Protein AF-A0A672LBQ7-F1 (afdb_monomer_lite)

Organism: Sinocyclocheilus grahami (NCBI:txid75366)

Foldseek 3Di:
DDDDDDQKDKDKDWAADPPDRLLTAIWMWMFGPDPDGDIDIGQLVVVCVVVVDPPDPDSRPSVRPNHVVVSVVVCVVVVDDPVPDDPDDPVRVVVVVVLVVVVVPPDDDDDPNDDDPDDKDKDKDQAPVVQQVVQLVCCAPPQKGFAWQDWAFDDDDDDDDDDPGGIMTMTMIDHWPLQVQQAAQQGAGFDDWDAPQQFTWGQHPVRDIGGGANGAFHQDVVVLATWGHGRPDIDGGWGRYYQAFPLGAGAQPNWGWGQNPHPFTKGFRAKAFQARAGFDRNFHFDCPPHPFTKGAGPVRDIGGIDNDQDQQAFGRRFGADPVWTFDCPVHPFTWGQTPVRHIGGHHDDDPDDDTDMGGHDDDRHDDDDDDD

pLDDT: mean 74.79, std 15.08, range [26.41, 93.62]

Secondary structure (DSSP, 8-state):
-PPPPPSEEEEEEEE--SS-GGG-EEEEEEEESSSS--EEEE-HHHHHHHHTS---SS-TTTTSHHHHHHHHHHHHHHT--TTS-----HHHHHHHHHHHHHHH--SSS------------EEEESSHHHHHHHHHHHHHHHSEEEEEEEEE-----S-------PPEEEEEEEE-GGGSSSB-TTSPBPSEEEE-SS-EEEE-TTS-EEE--SS--EEETTTTEEEEEETTEEEE-----BSBBTTSPBPPTTS-SB-TTSSS-EEE--PEETTSPBBPTTS-SB-TTSSS-EEEBTTS-EEEEES--STTBBSTTPBBPTTS-SB-TTSSS-EEEBTTS-EEEBPPP-SS-PPPEEEBP--S--S-----

Sequence (372 aa):
MLVTVPSHIWTAVCYEHSEEHDKSFSFGYIGINQPEFNIKLMSVSEMKKQLKQQIFQDDCFSDRPASDEAKNQFLNRIKLPEHQRLQMSKIAQNNFLAVEDVISSDSRGPANKPTITDLTATLNYDSLSSYLPSTEGLKRKFKSACVVTAVKKRHTSDKQKREVSEDSIECRLVPEKSVDGKTAADGSPCNRFVNNGNKFTCFTQEGKDKSCCSTPCLYLDQLKGYHCYSGETQIQCSPQYSLITAKGNRCRDDHPCATYGEDYYWCFINDKAKDGKYCRSNYACAKYDKSNPWCYTDDKNWNYCCTSDDSFSAVDYKTCKPDHPCGYHGKDYLWCYTTDGSWNYCCKDALMGGSRSGRCVRGHALPGEMPI

Radius of gyration: 28.37 Å; chains: 1; bounding box: 87×57×73 Å

InterPro domains:
  IPR039015 Endonuclease domain-containing 1 protein [PTHR21472] (3-270)

Structure (mmCIF, N/CA/C/O backbone):
data_AF-A0A672LBQ7-F1
#
_entry.id   AF-A0A672LBQ7-F1
#
loop_
_atom_site.group_PDB
_atom_site.id
_atom_site.type_symbol
_atom_site.label_atom_id
_atom_site.label_alt_id
_atom_site.label_comp_id
_atom_site.label_asym_id
_atom_site.label_entity_id
_atom_site.label_seq_id
_atom_site.pdbx_PDB_ins_code
_atom_site.Cartn_x
_atom_site.Cartn_y
_atom_site.Cartn_z
_atom_site.occupancy
_atom_site.B_iso_or_equiv
_atom_site.auth_seq_id
_atom_site.auth_comp_id
_atom_site.auth_asym_id
_atom_site.auth_atom_id
_atom_site.pdbx_PDB_model_num
ATOM 1 N N . MET A 1 1 ? -46.157 12.773 9.639 1.00 55.28 1 MET A N 1
ATOM 2 C CA . MET A 1 1 ? -45.437 12.385 10.871 1.00 55.28 1 MET A CA 1
ATOM 3 C C . MET A 1 1 ? -43.967 12.690 10.629 1.00 55.28 1 MET A C 1
ATOM 5 O O . MET A 1 1 ? -43.412 12.137 9.690 1.00 55.28 1 MET A O 1
ATOM 9 N N . LEU A 1 2 ? -43.384 13.643 11.354 1.00 61.72 2 LEU A N 1
ATOM 10 C CA . LEU A 1 2 ? -41.957 13.965 11.250 1.00 61.72 2 LEU A CA 1
ATOM 11 C C . LEU A 1 2 ? -41.201 13.032 12.196 1.00 61.72 2 LEU A C 1
ATOM 13 O O . LEU A 1 2 ? -41.460 13.047 13.396 1.00 61.72 2 LEU A O 1
ATOM 17 N N . VAL A 1 3 ? -40.315 12.202 11.652 1.00 69.25 3 VAL A N 1
ATOM 18 C CA . VAL A 1 3 ? -39.406 11.370 12.446 1.00 69.25 3 VAL A CA 1
ATOM 19 C C . VAL A 1 3 ? -38.124 12.164 12.655 1.00 69.25 3 VAL A C 1
ATOM 21 O O . VAL A 1 3 ? -37.487 12.582 11.690 1.00 69.25 3 VAL A O 1
ATOM 24 N N . THR A 1 4 ? -37.758 12.396 13.911 1.00 82.12 4 THR A N 1
ATOM 25 C CA . THR A 1 4 ? -36.488 13.018 14.284 1.00 82.12 4 THR A CA 1
ATOM 26 C C . THR A 1 4 ? -35.438 11.939 14.512 1.00 82.12 4 THR A C 1
ATOM 28 O O . THR A 1 4 ? -35.657 10.976 15.244 1.00 82.12 4 THR A O 1
ATOM 31 N N . VAL A 1 5 ? -34.282 12.099 13.872 1.00 81.62 5 VAL A N 1
ATOM 32 C CA . VAL A 1 5 ? -33.134 11.210 14.065 1.00 81.62 5 VAL A CA 1
ATOM 33 C C . VAL A 1 5 ? -32.295 11.764 15.222 1.00 81.62 5 VAL A C 1
ATOM 35 O O . VAL A 1 5 ? -31.825 12.901 15.122 1.00 81.62 5 VAL A O 1
ATOM 38 N N . PRO A 1 6 ? -32.113 11.023 16.330 1.00 85.19 6 PRO A N 1
ATOM 39 C CA . PRO A 1 6 ? -31.314 11.501 17.449 1.00 85.19 6 PRO A CA 1
ATOM 40 C C . PRO A 1 6 ? -29.833 11.521 17.066 1.00 85.19 6 PRO A C 1
ATOM 42 O O . PRO A 1 6 ? -29.363 10.635 16.358 1.00 85.19 6 PRO A O 1
ATOM 45 N N . SER A 1 7 ? -29.080 12.508 17.549 1.00 84.06 7 SER A N 1
ATOM 46 C CA . SER A 1 7 ? -27.627 12.568 17.336 1.00 84.06 7 SER A CA 1
ATOM 47 C C . SER A 1 7 ? -26.855 11.589 18.224 1.00 84.06 7 SER A C 1
ATOM 49 O O . SER A 1 7 ? -25.733 11.215 17.893 1.00 84.06 7 SER A O 1
ATOM 51 N N . HIS A 1 8 ? -27.454 11.172 19.342 1.00 86.50 8 HIS A N 1
ATOM 52 C CA . HIS A 1 8 ? -26.859 10.271 20.323 1.00 86.50 8 HIS A CA 1
ATOM 53 C C . HIS A 1 8 ? -27.893 9.262 20.815 1.00 86.50 8 HIS A C 1
ATOM 55 O O . HIS A 1 8 ? -29.077 9.580 20.931 1.00 86.50 8 HIS A O 1
ATOM 61 N N . ILE A 1 9 ? -27.426 8.065 21.147 1.00 88.00 9 ILE A N 1
ATOM 62 C CA . ILE A 1 9 ? -28.214 7.002 21.770 1.00 88.00 9 ILE A CA 1
ATOM 63 C C . ILE A 1 9 ? -27.535 6.651 23.084 1.00 88.00 9 ILE A C 1
ATOM 65 O O . ILE A 1 9 ? -26.310 6.608 23.164 1.00 88.00 9 ILE A O 1
ATOM 69 N N . TRP A 1 10 ? -28.318 6.403 24.123 1.00 89.88 10 TRP A N 1
ATOM 70 C CA . TRP A 1 10 ? -27.790 5.983 25.409 1.00 89.88 10 TRP A CA 1
ATOM 71 C C . TRP A 1 10 ? -28.586 4.814 25.962 1.00 89.88 10 TRP A C 1
ATOM 73 O O . TRP A 1 10 ? -29.752 4.616 25.624 1.00 89.88 10 TRP A O 1
ATOM 83 N N . THR A 1 11 ? -27.957 4.016 26.815 1.00 90.81 11 THR A N 1
ATOM 84 C CA . THR A 1 11 ? -28.624 2.929 27.539 1.00 90.81 11 THR A CA 1
ATOM 85 C C . THR A 1 11 ? -27.938 2.728 28.878 1.00 90.81 11 THR A C 1
ATOM 87 O O . THR A 1 11 ? -26.716 2.807 28.968 1.00 90.81 11 THR A O 1
ATOM 90 N N . ALA A 1 12 ? -28.732 2.461 29.910 1.00 91.25 12 ALA A N 1
ATOM 91 C CA . ALA A 1 12 ? -28.254 1.985 31.197 1.00 91.25 12 ALA A CA 1
ATOM 92 C C . ALA A 1 12 ? -28.820 0.588 31.447 1.00 91.25 12 ALA A C 1
ATOM 94 O O . ALA A 1 12 ? -29.983 0.319 31.146 1.00 91.25 12 ALA A O 1
ATOM 95 N N . VAL A 1 13 ? -27.978 -0.291 31.973 1.00 91.50 13 VAL A N 1
ATOM 96 C CA . VAL A 1 13 ? -28.290 -1.678 32.298 1.00 91.50 13 VAL A CA 1
ATOM 97 C C . VAL A 1 13 ? -28.155 -1.847 33.798 1.00 91.50 13 VAL A C 1
ATOM 99 O O . VAL A 1 13 ? -27.156 -1.437 34.386 1.00 91.50 13 VAL A O 1
ATOM 102 N N . CYS A 1 14 ? -29.169 -2.469 34.381 1.00 91.44 14 CYS A N 1
ATOM 103 C CA . CYS A 1 14 ? -29.300 -2.731 35.800 1.00 91.44 14 CYS A CA 1
ATOM 104 C C . CYS A 1 14 ? -29.730 -4.175 35.993 1.00 91.44 14 CYS A C 1
ATOM 106 O O . CYS A 1 14 ? -30.779 -4.570 35.484 1.00 91.44 14 CYS A O 1
ATOM 108 N N . TYR A 1 15 ? -28.927 -4.951 36.711 1.00 91.25 15 TYR A N 1
ATOM 109 C CA . TYR A 1 15 ? -29.225 -6.340 37.018 1.00 91.25 15 TYR A CA 1
ATOM 110 C C . TYR A 1 15 ? -29.047 -6.605 38.508 1.00 91.25 15 TYR A C 1
ATOM 112 O O . TYR A 1 15 ? -27.933 -6.542 39.024 1.00 91.25 15 TYR A O 1
ATOM 120 N N . GLU A 1 16 ? -30.137 -6.951 39.184 1.00 90.75 16 GLU A N 1
ATOM 121 C CA . GLU A 1 16 ? -30.110 -7.377 40.577 1.00 90.75 16 GLU A CA 1
ATOM 122 C C . GLU A 1 16 ? -30.181 -8.904 40.670 1.00 90.75 16 GLU A C 1
ATOM 124 O O . GLU A 1 16 ? -31.115 -9.530 40.170 1.00 90.75 16 GLU A O 1
ATOM 129 N N . HIS A 1 17 ? -29.182 -9.509 41.309 1.00 90.31 17 HIS A N 1
ATOM 130 C CA . HIS A 1 17 ? -29.171 -10.937 41.586 1.00 90.31 17 HIS A CA 1
ATOM 131 C C . HIS A 1 17 ? -30.028 -11.234 42.825 1.00 90.31 17 HIS A C 1
ATOM 133 O O . HIS A 1 17 ? -29.863 -10.595 43.863 1.00 90.31 17 HIS A O 1
ATOM 139 N N . SER A 1 18 ? -30.910 -12.231 42.734 1.00 87.31 18 SER A N 1
ATOM 140 C CA . SER A 1 18 ? -31.924 -12.529 43.759 1.00 87.31 18 SER A CA 1
ATOM 141 C C . SER A 1 18 ? -31.354 -12.991 45.103 1.00 87.31 18 SER A C 1
ATOM 143 O O . SER A 1 18 ? -31.930 -12.695 46.142 1.00 87.31 18 SER A O 1
ATOM 145 N N . GLU A 1 19 ? -30.245 -13.734 45.079 1.00 89.44 19 GLU A N 1
ATOM 146 C CA . GLU A 1 19 ? -29.680 -14.379 46.280 1.00 89.44 19 GLU A CA 1
ATOM 147 C C . GLU A 1 19 ? -28.269 -13.897 46.655 1.00 89.44 19 GLU A C 1
ATOM 149 O O . GLU A 1 19 ? -27.866 -13.974 47.811 1.00 89.44 19 GLU A O 1
ATOM 154 N N . GLU A 1 20 ? -27.508 -13.377 45.694 1.00 87.38 20 GLU A N 1
ATOM 155 C CA . GLU A 1 20 ? -26.093 -13.040 45.847 1.00 87.38 20 GLU A CA 1
ATOM 156 C C . GLU A 1 20 ? -25.893 -11.591 45.428 1.00 87.38 20 GLU A C 1
ATOM 158 O O . GLU A 1 20 ? -25.531 -11.302 44.289 1.00 87.38 20 GLU A O 1
ATOM 163 N N . HIS A 1 21 ? -26.155 -10.663 46.345 1.00 84.12 21 HIS A N 1
ATOM 164 C CA . HIS A 1 21 ? -26.115 -9.236 46.037 1.00 84.12 21 HIS A CA 1
ATOM 165 C C . HIS A 1 21 ? -24.771 -8.803 45.418 1.00 84.12 21 HIS A C 1
ATOM 167 O O . HIS A 1 21 ? -24.760 -7.998 44.491 1.00 84.12 21 HIS A O 1
ATOM 173 N N . ASP A 1 22 ? -23.639 -9.391 45.805 1.00 85.06 22 ASP A N 1
ATOM 174 C CA . ASP A 1 22 ? -22.330 -9.055 45.218 1.00 85.06 22 ASP A CA 1
ATOM 175 C C . ASP A 1 22 ? -22.206 -9.385 43.717 1.00 85.06 22 ASP A C 1
ATOM 177 O O . ASP A 1 22 ? -21.316 -8.863 43.043 1.00 85.06 22 ASP A O 1
ATOM 181 N N . LYS A 1 23 ? -23.116 -10.205 43.170 1.00 87.19 23 LYS A N 1
ATOM 182 C CA . LYS A 1 23 ? -23.230 -10.508 41.733 1.00 87.19 23 LYS A CA 1
ATOM 183 C C . LYS A 1 23 ? -24.159 -9.560 40.972 1.00 87.19 23 LYS A C 1
ATOM 185 O O . LYS A 1 23 ? -24.227 -9.648 39.745 1.00 87.19 23 LYS A O 1
ATOM 190 N N . SER A 1 24 ? -24.885 -8.679 41.657 1.00 91.56 24 SER A N 1
ATOM 191 C CA . SER A 1 24 ? -25.648 -7.616 40.999 1.00 91.56 24 SER A CA 1
ATOM 192 C C . SER A 1 24 ? -24.692 -6.639 40.317 1.00 91.56 24 SER A C 1
ATOM 194 O O . SER A 1 24 ? -23.649 -6.296 40.876 1.00 91.56 24 SER A O 1
ATOM 196 N N . PHE A 1 25 ? -25.047 -6.170 39.123 1.00 92.88 25 PHE A N 1
ATOM 197 C CA . PHE A 1 25 ? -24.186 -5.302 38.328 1.00 92.88 25 PHE A CA 1
ATOM 198 C C . PHE A 1 25 ? -24.969 -4.226 37.582 1.00 92.88 25 PHE A C 1
ATOM 200 O O . PHE A 1 25 ? -26.134 -4.408 37.215 1.00 92.88 25 PHE A O 1
ATOM 207 N N . SER A 1 26 ? -24.295 -3.122 37.277 1.00 93.62 26 SER A N 1
ATOM 208 C CA . SER A 1 26 ? -24.822 -2.102 36.381 1.00 93.62 26 SER A CA 1
ATOM 209 C C . SER A 1 26 ? -23.747 -1.448 35.531 1.00 93.62 26 SER A C 1
ATOM 211 O O . SER A 1 26 ? -22.570 -1.373 35.885 1.00 93.62 26 SER A O 1
ATOM 213 N N . PHE A 1 27 ? -24.162 -0.961 34.368 1.00 92.88 27 PHE A N 1
ATOM 214 C CA . PHE A 1 27 ? -23.315 -0.159 33.497 1.00 92.88 27 PHE A CA 1
ATOM 215 C C . PHE A 1 27 ? -24.150 0.712 32.570 1.00 92.88 27 PHE A C 1
ATOM 217 O O . PHE A 1 27 ? -25.323 0.448 32.323 1.00 92.88 27 PHE A O 1
ATOM 224 N N . GLY A 1 28 ? -23.533 1.760 32.041 1.00 91.19 28 GLY A N 1
ATOM 225 C CA . GLY A 1 28 ? -24.144 2.666 31.084 1.00 91.19 28 GLY A CA 1
ATOM 226 C C . GLY A 1 28 ? -23.280 2.843 29.849 1.00 91.19 28 GLY A C 1
ATOM 227 O O . GLY A 1 28 ? -22.066 2.628 29.873 1.00 91.19 28 GLY A O 1
ATOM 228 N N . TYR A 1 29 ? -23.905 3.264 28.758 1.00 90.56 29 TYR A N 1
ATOM 229 C CA . TYR A 1 29 ? -23.182 3.701 27.580 1.00 90.56 29 TYR A CA 1
ATOM 230 C C . TYR A 1 29 ? -23.893 4.824 26.838 1.00 90.56 29 TYR A C 1
ATOM 232 O O . TYR A 1 29 ? -25.119 4.936 26.863 1.00 90.56 29 TYR A O 1
ATOM 240 N N . ILE A 1 30 ? -23.096 5.647 26.158 1.00 87.88 30 ILE A N 1
ATOM 241 C CA . ILE A 1 30 ? -23.560 6.693 25.244 1.00 87.88 30 ILE A CA 1
ATOM 242 C C . ILE A 1 30 ? -22.818 6.507 23.923 1.00 87.88 30 ILE A C 1
ATOM 244 O O . ILE A 1 30 ? -21.592 6.408 23.912 1.00 87.88 30 ILE A O 1
ATOM 248 N N . GLY A 1 31 ? -23.558 6.444 22.822 1.00 84.38 31 GLY A N 1
ATOM 249 C CA . GLY A 1 31 ? -23.026 6.345 21.470 1.00 84.38 31 GLY A CA 1
ATOM 250 C C . GLY A 1 31 ? -23.501 7.483 20.578 1.00 84.38 31 GLY A C 1
ATOM 251 O O . GLY A 1 31 ? -24.573 8.054 20.790 1.00 84.38 31 GLY A O 1
ATOM 252 N N . ILE A 1 32 ? -22.692 7.812 19.576 1.00 81.12 32 ILE A N 1
ATOM 253 C CA . ILE A 1 32 ? -23.048 8.783 18.537 1.00 81.12 32 ILE A CA 1
ATOM 254 C C . ILE A 1 32 ? -23.799 8.034 17.437 1.00 81.12 32 ILE A C 1
ATOM 256 O O . ILE A 1 32 ? -23.379 6.958 17.020 1.00 81.12 32 ILE A O 1
ATOM 260 N N . ASN A 1 33 ? -24.910 8.591 16.959 1.00 77.00 33 ASN A N 1
ATOM 261 C CA . ASN A 1 33 ? -25.691 7.994 15.879 1.00 77.00 33 ASN A CA 1
ATOM 262 C C . ASN A 1 33 ? -25.028 8.263 14.515 1.00 77.00 33 ASN A C 1
ATOM 264 O O . ASN A 1 33 ? -25.473 9.112 13.740 1.00 77.00 33 ASN A O 1
ATOM 268 N N . GLN A 1 34 ? -23.911 7.581 14.272 1.00 74.56 34 GLN A N 1
ATOM 269 C CA . GLN A 1 34 ? -23.114 7.617 13.047 1.00 74.56 34 GLN A CA 1
ATOM 270 C C . GLN A 1 34 ? -22.893 6.188 12.517 1.00 74.56 34 GLN A C 1
ATOM 272 O O . GLN A 1 34 ? -23.053 5.228 13.272 1.00 74.56 34 GLN A O 1
ATOM 277 N N . PRO A 1 35 ? -22.546 6.022 11.226 1.00 56.53 35 PRO A N 1
ATOM 278 C CA . PRO A 1 35 ? -22.235 4.711 10.653 1.00 56.53 35 PRO A CA 1
ATOM 279 C C . PRO A 1 35 ? -21.057 4.006 11.342 1.00 56.53 35 PRO A C 1
ATOM 281 O O . PRO A 1 35 ? -20.999 2.777 11.351 1.00 56.53 35 PRO A O 1
ATOM 284 N N . GLU A 1 36 ? -20.111 4.762 11.902 1.00 59.19 36 GLU A N 1
ATOM 285 C CA . GLU A 1 36 ? -18.987 4.225 12.662 1.00 59.19 36 GLU A CA 1
ATOM 286 C C . GLU A 1 36 ? -19.383 3.841 14.098 1.00 59.19 36 GLU A C 1
ATOM 288 O O . GLU A 1 36 ? -20.066 4.582 14.805 1.00 59.19 36 GLU A O 1
ATOM 293 N N . PHE A 1 37 ? -18.895 2.690 14.569 1.00 61.34 37 PHE A N 1
ATOM 294 C CA . PHE A 1 37 ? -19.110 2.248 15.945 1.00 61.34 37 PHE A CA 1
ATOM 295 C C . PHE A 1 37 ? -18.330 3.137 16.926 1.00 61.34 37 PHE A C 1
ATOM 297 O O . PHE A 1 37 ? -17.111 3.020 17.050 1.00 61.34 37 PHE A O 1
ATOM 304 N N . ASN A 1 38 ? -19.036 4.014 17.641 1.00 67.00 38 ASN A N 1
ATOM 305 C CA . ASN A 1 38 ? -18.462 4.864 18.680 1.00 67.00 38 ASN A CA 1
ATOM 306 C C . ASN A 1 38 ? -19.370 4.865 19.914 1.00 67.00 38 ASN A C 1
ATOM 308 O O . ASN A 1 38 ? -20.294 5.674 20.021 1.00 67.00 38 ASN A O 1
ATOM 312 N N . ILE A 1 39 ? -19.125 3.913 20.818 1.00 80.06 39 ILE A N 1
ATOM 313 C CA . ILE A 1 39 ? -19.827 3.781 22.096 1.00 80.06 39 ILE A CA 1
ATOM 314 C C . ILE A 1 39 ? -18.833 4.007 23.233 1.00 80.06 39 ILE A C 1
ATOM 316 O O . ILE A 1 39 ? -17.821 3.313 23.335 1.00 80.06 39 ILE A O 1
ATOM 320 N N . LYS A 1 40 ? -19.160 4.937 24.133 1.00 83.38 40 LYS A N 1
ATOM 321 C CA . LYS A 1 40 ? -18.425 5.172 25.374 1.00 83.38 40 LYS A CA 1
ATOM 322 C C . LYS A 1 40 ? -19.114 4.449 26.525 1.00 83.38 40 LYS A C 1
ATOM 324 O O . LYS A 1 40 ? -20.209 4.841 26.929 1.00 83.38 40 LYS A O 1
ATOM 329 N N . LEU A 1 41 ? -18.460 3.417 27.051 1.00 86.50 41 LEU A N 1
ATOM 330 C CA . LEU A 1 41 ? -18.894 2.710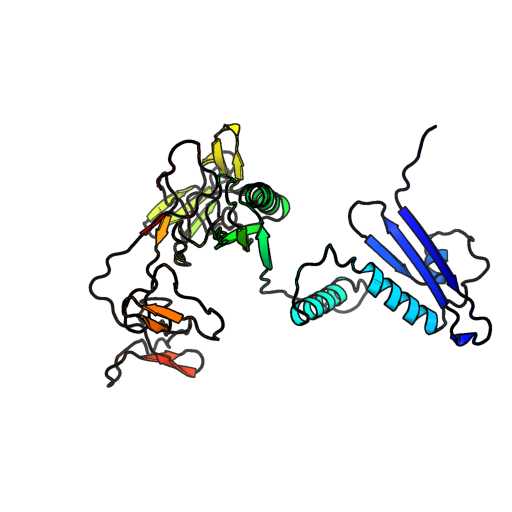 28.255 1.00 86.50 41 LEU A CA 1
ATOM 331 C C . LEU A 1 41 ? -18.545 3.508 29.517 1.00 86.50 41 LEU A C 1
ATOM 333 O O . LEU A 1 41 ? -17.507 4.167 29.563 1.00 86.50 41 LEU A O 1
ATOM 337 N N . MET A 1 42 ? -19.404 3.456 30.532 1.00 87.31 42 MET A N 1
ATOM 338 C CA . MET A 1 42 ? -19.223 4.150 31.811 1.00 87.31 42 MET A CA 1
ATOM 339 C C . MET A 1 42 ? -20.065 3.506 32.923 1.00 87.31 42 MET A C 1
ATOM 341 O O . MET A 1 42 ? -20.900 2.638 32.665 1.00 87.31 42 MET A O 1
ATOM 345 N N . SER A 1 43 ? -19.864 3.917 34.174 1.00 90.12 43 SER A N 1
ATOM 346 C CA . SER A 1 43 ? -20.784 3.579 35.272 1.00 90.12 43 SER A CA 1
ATOM 347 C C . SER A 1 43 ? -22.115 4.336 35.143 1.00 90.12 43 SER A C 1
ATOM 349 O O . SER A 1 43 ? -22.175 5.419 34.552 1.00 90.12 43 SER A O 1
ATOM 351 N N . VAL A 1 44 ? -23.193 3.813 35.739 1.00 88.75 44 VAL A N 1
ATOM 352 C CA . VAL A 1 44 ? -24.490 4.520 35.789 1.00 88.75 44 VAL A CA 1
ATOM 353 C C . VAL A 1 44 ? -24.360 5.859 36.533 1.00 88.75 44 VAL A C 1
ATOM 355 O O . VAL A 1 44 ? -24.942 6.863 36.117 1.00 88.75 44 VAL A O 1
ATOM 358 N N . SER A 1 45 ? -23.517 5.918 37.569 1.00 85.56 45 SER A N 1
ATOM 359 C CA . SER A 1 45 ? -23.193 7.153 38.295 1.00 85.56 45 SER A CA 1
ATOM 360 C C . SER A 1 45 ? -22.555 8.223 37.393 1.00 85.56 45 SER A C 1
ATOM 362 O O . SER A 1 45 ? -22.972 9.386 37.394 1.00 85.56 45 SER A O 1
ATOM 364 N N . GLU A 1 46 ? -21.581 7.851 36.558 1.00 88.19 46 GLU A N 1
ATOM 365 C CA . GLU A 1 46 ? -20.967 8.759 35.576 1.00 88.19 46 GLU A CA 1
ATOM 366 C C . GLU A 1 46 ? -21.943 9.172 34.475 1.00 88.19 46 GLU A C 1
ATOM 368 O O . GLU A 1 46 ? -21.977 10.338 34.077 1.00 88.19 46 GLU A O 1
ATOM 373 N N . MET A 1 47 ? -22.775 8.241 34.016 1.00 87.62 47 MET A N 1
ATOM 374 C CA . MET A 1 47 ? -23.796 8.505 33.010 1.00 87.62 47 MET A CA 1
ATOM 375 C C . MET A 1 47 ? -24.831 9.519 33.501 1.00 87.62 47 MET A C 1
ATOM 377 O O . MET A 1 47 ? -25.159 10.466 32.785 1.00 87.62 47 MET A O 1
ATOM 381 N N . LYS A 1 48 ? -25.285 9.385 34.752 1.00 85.19 48 LYS A N 1
ATOM 382 C CA . LYS A 1 48 ? -26.175 10.350 35.414 1.00 85.19 48 LYS A CA 1
ATOM 383 C C . LYS A 1 48 ? -25.563 11.753 35.432 1.00 85.19 48 LYS A C 1
ATOM 385 O O . LYS A 1 48 ? -26.252 12.728 35.129 1.00 85.19 48 LYS A O 1
ATOM 390 N N . LYS A 1 49 ? -24.256 11.866 35.709 1.00 85.69 49 LYS A N 1
ATOM 391 C CA . LYS A 1 49 ? -23.522 13.145 35.643 1.00 85.69 49 LYS A CA 1
ATOM 392 C C . LYS A 1 49 ? -23.478 13.711 34.219 1.00 85.69 49 LYS A C 1
ATOM 394 O O . LYS A 1 49 ? -23.643 14.917 34.050 1.00 85.69 49 LYS A O 1
ATOM 399 N N . GLN A 1 50 ? -23.283 12.869 33.201 1.00 85.56 50 GLN A N 1
ATOM 400 C CA . GLN A 1 50 ? -23.210 13.309 31.801 1.00 85.56 50 GLN A CA 1
ATOM 401 C C . GLN A 1 50 ? -24.561 13.750 31.230 1.00 85.56 50 GLN A C 1
ATOM 403 O O . GLN A 1 50 ? -24.619 14.768 30.543 1.00 85.56 50 GLN A O 1
ATOM 408 N N . LEU A 1 51 ? -25.645 13.034 31.537 1.00 84.75 51 LEU A N 1
ATOM 409 C CA . LEU A 1 51 ? -26.984 13.373 31.047 1.00 84.75 51 LEU A CA 1
ATOM 410 C C . LEU A 1 51 ? -27.566 14.623 31.721 1.00 84.75 51 LEU A C 1
ATOM 412 O O . LEU A 1 51 ? -28.529 15.188 31.208 1.00 84.75 51 LEU A O 1
ATOM 416 N N . LYS A 1 52 ? -26.990 15.074 32.849 1.00 79.06 52 LYS A N 1
ATOM 417 C CA . LYS A 1 52 ? -27.453 16.233 33.641 1.00 79.06 52 LYS A CA 1
ATOM 418 C C . LYS A 1 52 ? -28.950 16.176 33.983 1.00 79.06 52 LYS A C 1
ATOM 420 O O . LYS A 1 52 ? -29.588 17.206 34.183 1.00 79.06 52 LYS A O 1
ATOM 425 N N . GLN A 1 53 ? -29.510 14.973 34.044 1.00 71.00 53 GLN A N 1
ATOM 426 C CA . GLN A 1 53 ? -30.917 14.713 34.320 1.00 71.00 53 GLN A CA 1
ATOM 427 C C . GLN A 1 53 ? -31.026 13.631 35.393 1.00 71.00 53 GLN A C 1
ATOM 429 O O . GLN A 1 53 ? -30.244 12.679 35.429 1.00 71.00 53 GLN A O 1
ATOM 434 N N . GLN A 1 54 ? -32.014 13.769 36.274 1.00 70.12 54 GLN A N 1
ATOM 435 C CA . GLN A 1 54 ? -32.251 12.839 37.375 1.00 70.12 54 GLN A CA 1
ATOM 436 C C . GLN A 1 54 ? -33.142 11.676 36.910 1.00 70.12 54 GLN A C 1
ATOM 438 O O . GLN A 1 54 ? -34.253 11.498 37.389 1.00 70.12 54 GLN A O 1
ATOM 443 N N . ILE A 1 55 ? -32.654 10.921 35.921 1.00 75.75 55 ILE A N 1
ATOM 444 C CA . ILE A 1 55 ? -33.394 9.813 35.290 1.00 75.75 55 ILE A CA 1
ATOM 445 C C . ILE A 1 55 ? -33.390 8.564 36.185 1.00 75.75 55 ILE A C 1
ATOM 447 O O . ILE A 1 55 ? -34.369 7.827 36.222 1.00 75.75 55 ILE A O 1
ATOM 451 N N . PHE A 1 56 ? -32.301 8.339 36.927 1.00 78.00 56 PHE A N 1
ATOM 452 C CA . PHE A 1 56 ? -32.132 7.173 37.798 1.00 78.00 56 PHE A CA 1
ATOM 453 C C . PHE A 1 56 ? -32.376 7.533 39.265 1.00 78.00 56 PHE A C 1
ATOM 455 O O . PHE A 1 56 ? -31.802 8.513 39.768 1.00 78.00 56 PHE A O 1
ATOM 462 N N . GLN A 1 57 ? -33.196 6.726 39.943 1.00 77.75 57 GLN A N 1
ATOM 463 C CA . GLN A 1 57 ? -33.492 6.853 41.373 1.00 77.75 57 GLN A CA 1
ATOM 464 C C . GLN A 1 57 ? -32.232 6.628 42.224 1.00 77.75 57 GLN A C 1
ATOM 466 O O . GLN A 1 57 ? -31.949 7.428 43.114 1.00 77.75 57 GLN A O 1
ATOM 471 N N . ASP A 1 58 ? -31.419 5.637 41.866 1.00 80.00 58 ASP A N 1
ATOM 472 C CA . ASP A 1 58 ? -30.104 5.350 42.440 1.00 80.00 58 ASP A CA 1
ATOM 473 C C . ASP A 1 58 ? -29.055 5.132 41.330 1.00 80.00 58 ASP A C 1
ATOM 475 O O . ASP A 1 58 ? -29.278 5.484 40.169 1.00 80.00 58 ASP A O 1
ATOM 479 N N . ASP A 1 59 ? -27.864 4.665 41.694 1.00 79.12 59 ASP A N 1
ATOM 480 C CA . ASP A 1 59 ? -26.803 4.277 40.766 1.00 79.12 59 ASP A CA 1
ATOM 481 C C . ASP A 1 59 ? -26.708 2.759 40.587 1.00 79.12 59 ASP A C 1
ATOM 483 O O . ASP A 1 59 ? -25.760 2.289 39.963 1.00 79.12 59 ASP A O 1
ATOM 487 N N . CYS A 1 60 ? -27.695 2.007 41.087 1.00 83.19 60 CYS A N 1
ATOM 488 C CA . CYS A 1 60 ? -27.857 0.597 40.786 1.00 83.19 60 CYS A CA 1
ATOM 489 C C . CYS A 1 60 ? -26.573 -0.206 41.046 1.00 83.19 60 CYS A C 1
ATOM 491 O O . CYS A 1 60 ? -26.050 -0.854 40.142 1.00 83.19 60 CYS A O 1
ATOM 493 N N . PHE A 1 61 ? -26.005 -0.102 42.257 1.00 86.06 61 PHE A N 1
ATOM 494 C CA . PHE A 1 61 ? -24.815 -0.866 42.682 1.00 86.06 61 PHE A CA 1
ATOM 495 C C . PHE A 1 61 ? -23.622 -0.732 41.702 1.00 86.06 61 PHE A C 1
ATOM 497 O O . PHE A 1 61 ? -22.893 -1.688 41.415 1.00 86.06 61 PHE A O 1
ATOM 504 N N . SER A 1 62 ? -23.432 0.477 41.151 1.00 82.00 62 SER A N 1
ATOM 505 C CA . SER A 1 62 ? -22.408 0.755 40.130 1.00 82.00 62 SER A CA 1
ATOM 506 C C . SER A 1 62 ? -20.965 0.610 40.615 1.00 82.00 62 SER A C 1
ATOM 508 O O . SER A 1 62 ? -20.053 0.498 39.796 1.00 82.00 62 SER A O 1
ATOM 510 N N . ASP A 1 63 ? -20.771 0.591 41.929 1.00 83.12 63 ASP A N 1
ATOM 511 C CA . ASP A 1 63 ? -19.508 0.417 42.637 1.00 83.12 63 ASP A CA 1
ATOM 512 C C . ASP A 1 63 ? -19.148 -1.055 42.904 1.00 83.12 63 ASP A C 1
ATOM 514 O O . ASP A 1 63 ? -18.037 -1.343 43.354 1.00 83.12 63 ASP A O 1
ATOM 518 N N . ARG A 1 64 ? -20.051 -2.004 42.615 1.00 85.44 64 ARG A N 1
ATOM 519 C CA . ARG A 1 64 ? -19.780 -3.432 42.825 1.00 85.44 64 ARG A CA 1
ATOM 520 C C . ARG A 1 64 ? -18.757 -3.978 41.821 1.00 85.44 64 ARG A C 1
ATOM 522 O O . ARG A 1 64 ? -18.841 -3.656 40.636 1.00 85.44 64 ARG A O 1
ATOM 529 N N . PRO A 1 65 ? -17.869 -4.907 42.228 1.00 84.75 65 PRO A N 1
ATOM 530 C CA . PRO A 1 65 ? -16.894 -5.525 41.321 1.00 84.75 65 PRO A CA 1
ATOM 531 C C . PRO A 1 65 ? -17.524 -6.212 40.100 1.00 84.75 65 PRO A C 1
ATOM 533 O O . PRO A 1 65 ? -16.965 -6.181 39.004 1.00 84.75 65 PRO A O 1
ATOM 536 N N . ALA A 1 66 ? -18.719 -6.794 40.261 1.00 88.38 66 ALA A N 1
ATOM 537 C CA . ALA A 1 66 ? -19.465 -7.405 39.162 1.00 88.38 66 ALA A CA 1
ATOM 538 C C . ALA A 1 66 ? -19.846 -6.393 38.062 1.00 88.38 66 ALA A C 1
ATOM 540 O O . ALA A 1 66 ? -19.958 -6.775 36.898 1.00 88.38 66 ALA A O 1
ATOM 541 N N . SER A 1 67 ? -19.986 -5.105 38.398 1.00 88.31 67 SER A N 1
ATOM 542 C CA . SER A 1 67 ? -20.215 -4.013 37.443 1.00 88.31 67 SER A CA 1
ATOM 543 C C . SER A 1 67 ? -19.005 -3.769 36.545 1.00 88.31 67 SER A C 1
ATOM 545 O O . SER A 1 67 ? -19.167 -3.584 35.338 1.00 88.31 67 SER A O 1
ATOM 547 N N . ASP A 1 68 ? -17.787 -3.821 37.087 1.00 85.19 68 ASP A N 1
ATOM 548 C CA . ASP A 1 68 ? -16.560 -3.714 36.290 1.00 85.19 68 ASP A CA 1
ATOM 549 C C . ASP A 1 68 ? -16.368 -4.922 35.371 1.00 85.19 68 ASP A C 1
ATOM 551 O O . ASP A 1 68 ? -16.070 -4.759 34.184 1.00 85.19 68 ASP A O 1
ATOM 555 N N . GLU A 1 69 ? -16.630 -6.126 35.876 1.00 86.50 69 GLU A N 1
ATOM 556 C CA . GLU A 1 69 ? -16.574 -7.349 35.074 1.00 86.50 69 GLU A CA 1
ATOM 557 C C . GLU A 1 69 ? -17.622 -7.339 33.949 1.00 86.50 69 GLU A C 1
ATOM 559 O O . GLU A 1 69 ? -17.294 -7.590 32.788 1.00 86.50 69 GLU A O 1
ATOM 564 N N . ALA A 1 70 ? -18.869 -6.961 34.245 1.00 86.62 70 ALA A N 1
ATOM 565 C CA . ALA A 1 70 ? -19.931 -6.848 33.248 1.00 86.62 70 ALA A CA 1
ATOM 566 C C . ALA A 1 70 ? -19.607 -5.796 32.174 1.00 86.62 70 ALA A C 1
ATOM 568 O O . ALA A 1 70 ? -19.822 -6.048 30.984 1.00 86.62 70 ALA A O 1
ATOM 569 N N . LYS A 1 71 ? -19.034 -4.647 32.565 1.00 86.00 71 LYS A N 1
ATOM 570 C CA . LYS A 1 71 ? -18.532 -3.626 31.631 1.00 86.00 71 LYS A CA 1
ATOM 571 C C . LYS A 1 71 ? -17.485 -4.209 30.688 1.00 86.00 71 LYS A C 1
ATOM 573 O O . LYS A 1 71 ? -17.605 -4.054 29.473 1.00 86.00 71 LYS A O 1
ATOM 578 N N . ASN A 1 72 ? -16.494 -4.912 31.229 1.00 81.12 72 ASN A N 1
ATOM 579 C CA . ASN A 1 72 ? -15.426 -5.521 30.439 1.00 81.12 72 ASN A CA 1
ATOM 580 C C . ASN A 1 72 ? -15.959 -6.608 29.497 1.00 81.12 72 ASN A C 1
ATOM 582 O O . ASN A 1 72 ? -15.592 -6.639 28.323 1.00 81.12 72 ASN A O 1
ATOM 586 N N . GLN A 1 73 ? -16.873 -7.462 29.961 1.00 84.38 73 GLN A N 1
ATOM 587 C CA . GLN A 1 73 ? -17.500 -8.485 29.122 1.00 84.38 73 GLN A CA 1
ATOM 588 C C . GLN A 1 73 ? -18.346 -7.880 28.004 1.00 84.38 73 GLN A C 1
ATOM 590 O O . GLN A 1 73 ? -18.271 -8.336 26.861 1.00 84.38 73 GLN A O 1
ATOM 595 N N . PHE A 1 74 ? -19.130 -6.843 28.302 1.00 84.38 74 PHE A N 1
ATOM 596 C CA . PHE A 1 74 ? -19.903 -6.129 27.295 1.00 84.38 74 PHE A CA 1
ATOM 597 C C . PHE A 1 74 ? -18.976 -5.451 26.284 1.00 84.38 74 PHE A C 1
ATOM 599 O O . PHE A 1 74 ? -19.163 -5.639 25.084 1.00 84.38 74 PHE A O 1
ATOM 606 N N . LEU A 1 75 ? -17.922 -4.766 26.743 1.00 76.00 75 LEU A N 1
ATOM 607 C CA . LEU A 1 75 ? -16.907 -4.168 25.877 1.00 76.00 75 LEU A CA 1
ATOM 608 C C . LEU A 1 75 ? -16.267 -5.220 24.964 1.00 76.00 75 LEU A C 1
ATOM 610 O O . LEU A 1 75 ? -16.165 -4.999 23.764 1.00 76.00 75 LEU A O 1
ATOM 614 N N . ASN A 1 76 ? -15.907 -6.387 25.494 1.00 70.81 76 ASN A N 1
ATOM 615 C CA . ASN A 1 76 ? -15.342 -7.485 24.710 1.00 70.81 76 ASN A CA 1
ATOM 616 C C . ASN A 1 76 ? -16.317 -8.019 23.648 1.00 70.81 76 ASN A C 1
ATOM 618 O O . ASN A 1 76 ? -15.888 -8.345 22.542 1.00 70.81 76 ASN A O 1
ATOM 622 N N . ARG A 1 77 ? -17.622 -8.071 23.951 1.00 70.94 77 ARG A N 1
ATOM 623 C CA . ARG A 1 77 ? -18.665 -8.531 23.015 1.00 70.94 77 ARG A CA 1
ATOM 624 C C . ARG A 1 77 ? -19.017 -7.496 21.947 1.00 70.94 77 ARG A C 1
ATOM 626 O O . ARG A 1 77 ? -19.220 -7.868 20.796 1.00 70.94 77 ARG A O 1
ATOM 633 N N . ILE A 1 78 ? -19.073 -6.210 22.296 1.00 68.75 78 ILE A N 1
ATOM 634 C CA . ILE A 1 78 ? -19.366 -5.134 21.333 1.00 68.75 78 ILE A CA 1
ATOM 635 C C . ILE A 1 78 ? -18.138 -4.747 20.510 1.00 68.75 78 ILE A C 1
ATOM 637 O O . ILE A 1 78 ? -18.284 -4.300 19.375 1.00 68.75 78 ILE A O 1
ATOM 641 N N . LYS A 1 79 ? -16.924 -4.950 21.046 1.00 61.28 79 LYS A N 1
ATOM 642 C CA . LYS A 1 79 ? -15.678 -4.667 20.335 1.00 61.28 79 LYS A CA 1
ATOM 643 C C . LYS A 1 79 ? -15.473 -5.558 19.110 1.00 61.28 79 LYS A C 1
ATOM 645 O O . LYS A 1 79 ? -14.421 -5.383 18.527 1.00 61.28 79 LYS A O 1
ATOM 650 N N . LEU A 1 80 ? -16.368 -6.471 18.695 1.00 48.81 80 LEU A N 1
ATOM 651 C CA . LEU A 1 80 ? -16.759 -6.656 17.275 1.00 48.81 80 LEU A CA 1
ATOM 652 C C . LEU A 1 80 ? -17.713 -7.849 17.051 1.00 48.81 80 LEU A C 1
ATOM 654 O O . LEU A 1 80 ? -17.479 -8.929 17.594 1.00 48.81 80 LEU A O 1
ATOM 658 N N . PRO A 1 81 ? -18.674 -7.715 16.118 1.00 48.53 81 PRO A N 1
ATOM 659 C CA . PRO A 1 81 ? -19.245 -8.834 15.376 1.00 48.53 81 PRO A CA 1
ATOM 660 C C . PRO A 1 81 ? -18.189 -9.512 14.482 1.00 48.53 81 PRO A C 1
ATOM 662 O O . PRO A 1 81 ? -17.510 -8.859 13.687 1.00 48.53 81 PRO A O 1
ATOM 665 N N . GLU A 1 82 ? -18.093 -10.838 14.572 1.00 47.44 82 GLU A N 1
ATOM 666 C CA . GLU A 1 82 ? -17.165 -11.723 13.841 1.00 47.44 82 GLU A CA 1
ATOM 667 C C . GLU A 1 82 ? -17.110 -11.533 12.312 1.00 47.44 82 GLU A C 1
ATOM 669 O O . GLU A 1 82 ? -16.125 -11.914 11.690 1.00 47.44 82 GLU A O 1
ATOM 674 N N . HIS A 1 83 ? -18.112 -10.909 11.687 1.00 43.72 83 HIS A N 1
ATOM 675 C CA . HIS A 1 83 ? -18.162 -10.724 10.232 1.00 43.72 83 HIS A CA 1
ATOM 676 C C . HIS A 1 83 ? -17.416 -9.475 9.721 1.00 43.72 83 HIS A C 1
ATOM 678 O O . HIS A 1 83 ? -17.308 -9.290 8.512 1.00 43.72 83 HIS A O 1
ATOM 684 N N . GLN A 1 84 ? -16.901 -8.616 10.612 1.00 44.56 84 GLN A N 1
ATOM 685 C CA . GLN A 1 84 ? -16.196 -7.373 10.247 1.00 44.56 84 GLN A CA 1
ATOM 686 C C . GLN A 1 84 ? -14.720 -7.333 10.671 1.00 44.56 84 GLN A C 1
ATOM 688 O O . GLN A 1 84 ? -14.034 -6.338 10.429 1.00 44.56 84 GLN A O 1
ATOM 693 N N . ARG A 1 85 ? -14.183 -8.398 11.279 1.00 51.34 85 ARG A N 1
ATOM 694 C CA . ARG A 1 85 ? -12.779 -8.429 11.705 1.00 51.34 85 ARG A CA 1
ATOM 695 C C . ARG A 1 85 ? -11.877 -9.017 10.630 1.00 51.34 85 ARG A C 1
ATOM 697 O O . ARG A 1 85 ? -11.947 -10.199 10.320 1.00 51.34 85 ARG A O 1
ATOM 704 N N . LEU A 1 86 ? -10.979 -8.165 10.135 1.00 53.53 86 LEU A N 1
ATOM 705 C CA . LEU A 1 86 ? -9.623 -8.507 9.703 1.00 53.53 86 LEU A CA 1
ATOM 706 C C . LEU A 1 86 ? -9.186 -9.870 10.273 1.00 53.53 86 LEU A C 1
ATOM 708 O O . LEU A 1 86 ? -9.196 -10.042 11.494 1.00 53.53 86 LEU A O 1
ATOM 712 N N . GLN A 1 87 ? -8.766 -10.812 9.421 1.00 53.94 87 GLN A N 1
ATOM 713 C CA . GLN A 1 87 ? -8.091 -12.042 9.857 1.00 53.94 87 GLN A CA 1
ATOM 714 C C . GLN A 1 87 ? -6.709 -11.688 10.435 1.00 53.94 87 GLN A C 1
ATOM 716 O O . GLN A 1 87 ? -5.672 -11.907 9.814 1.00 53.94 87 GLN A O 1
ATOM 721 N N . MET A 1 88 ? -6.684 -11.061 11.608 1.00 61.34 88 MET A N 1
ATOM 722 C CA . MET A 1 88 ? -5.456 -10.762 12.329 1.00 61.34 88 MET A CA 1
ATOM 723 C C . MET A 1 88 ? -5.015 -12.004 13.091 1.00 61.34 88 MET A C 1
ATOM 725 O O . MET A 1 88 ? -5.823 -12.710 13.694 1.00 61.34 88 MET A O 1
ATOM 729 N N . SER A 1 89 ? -3.709 -12.254 13.111 1.00 67.06 89 SER A N 1
ATOM 730 C CA . SER A 1 89 ? -3.152 -13.223 14.049 1.00 67.06 89 SER A CA 1
ATOM 731 C C . SER A 1 89 ? -3.398 -12.750 15.487 1.00 67.06 89 SER A C 1
ATOM 733 O O . SER A 1 89 ? -3.462 -11.547 15.751 1.00 67.06 89 SER A O 1
ATOM 735 N N . LYS A 1 90 ? -3.475 -13.683 16.445 1.00 65.50 90 LYS A N 1
ATOM 736 C CA . LYS A 1 90 ? -3.622 -13.350 17.877 1.00 65.50 90 LYS A CA 1
ATOM 737 C C . LYS A 1 90 ? -2.560 -12.353 18.356 1.00 65.50 90 LYS A C 1
ATOM 739 O O . LYS A 1 90 ? -2.856 -11.470 19.150 1.00 65.50 90 LYS A O 1
ATOM 744 N N . ILE A 1 91 ? -1.338 -12.467 17.834 1.00 68.06 91 ILE A N 1
ATOM 745 C CA . ILE A 1 91 ? -0.231 -11.554 18.145 1.00 68.06 91 ILE A CA 1
ATOM 746 C C . ILE A 1 91 ? -0.535 -10.143 17.628 1.00 68.06 91 ILE A C 1
ATOM 748 O O . ILE A 1 91 ? -0.427 -9.182 18.383 1.00 68.06 91 ILE A O 1
ATOM 752 N N . ALA A 1 92 ? -0.957 -10.011 16.366 1.00 68.88 92 ALA A N 1
ATOM 753 C CA . ALA A 1 92 ? -1.303 -8.716 15.784 1.00 68.88 92 ALA A CA 1
ATOM 754 C C . ALA A 1 92 ? -2.491 -8.065 16.507 1.00 68.88 92 ALA A C 1
ATOM 756 O O . ALA A 1 92 ? -2.462 -6.868 16.774 1.00 68.88 92 ALA A O 1
ATOM 757 N N . GLN A 1 93 ? -3.494 -8.860 16.887 1.00 69.94 93 GLN A N 1
ATOM 758 C CA . GLN A 1 93 ? -4.646 -8.382 17.645 1.00 69.94 93 GLN A CA 1
ATOM 759 C C . GLN A 1 93 ? -4.247 -7.879 19.040 1.00 69.94 93 GLN A C 1
ATOM 761 O O . GLN A 1 93 ? -4.648 -6.783 19.419 1.00 69.94 93 GLN A O 1
ATOM 766 N N . ASN A 1 94 ? -3.427 -8.633 19.778 1.00 67.12 94 ASN A N 1
ATOM 767 C CA . ASN A 1 94 ? -2.948 -8.223 21.101 1.00 67.12 94 ASN A CA 1
ATOM 768 C C . ASN A 1 94 ? -2.098 -6.948 21.029 1.00 67.12 94 ASN A C 1
ATOM 770 O O . ASN A 1 94 ? -2.291 -6.038 21.831 1.00 67.12 94 ASN A O 1
ATOM 774 N N . ASN A 1 95 ? -1.202 -6.854 20.043 1.00 73.62 95 ASN A N 1
ATOM 775 C CA . ASN A 1 95 ? -0.379 -5.663 19.836 1.00 73.62 95 ASN A CA 1
ATOM 776 C C . ASN A 1 95 ? -1.234 -4.445 19.464 1.00 73.62 95 ASN A C 1
ATOM 778 O O . ASN A 1 95 ? -1.009 -3.359 19.990 1.00 73.62 95 ASN A O 1
ATOM 782 N N . PHE A 1 96 ? -2.228 -4.623 18.589 1.00 73.62 96 PHE A N 1
ATOM 783 C CA . PHE A 1 96 ? -3.153 -3.555 18.219 1.00 73.62 96 PHE A CA 1
ATOM 784 C C . PHE A 1 96 ? -3.942 -3.052 19.432 1.00 73.62 96 PHE A C 1
ATOM 786 O O . PHE A 1 96 ? -3.999 -1.848 19.653 1.00 73.62 96 PHE A O 1
ATOM 793 N N . LEU A 1 97 ? -4.488 -3.961 20.247 1.00 70.56 97 LEU A N 1
ATOM 794 C CA . LEU A 1 97 ? -5.220 -3.610 21.468 1.00 70.56 97 LEU A CA 1
ATOM 795 C C . LEU A 1 97 ? -4.331 -2.883 22.485 1.00 70.56 97 LEU A C 1
ATOM 797 O O . LEU A 1 97 ? -4.772 -1.902 23.072 1.00 70.56 97 LEU A O 1
ATOM 801 N N . ALA A 1 98 ? -3.079 -3.316 22.663 1.00 71.44 98 ALA A N 1
ATOM 802 C CA . ALA A 1 98 ? -2.131 -2.649 23.556 1.00 71.44 98 ALA A CA 1
ATOM 803 C C . ALA A 1 98 ? -1.802 -1.221 23.088 1.00 71.44 98 ALA A C 1
ATOM 805 O O . ALA A 1 98 ? -1.723 -0.300 23.895 1.00 71.44 98 ALA A O 1
ATOM 806 N N . VAL A 1 99 ? -1.638 -1.016 21.779 1.00 75.12 99 VAL A N 1
ATOM 807 C CA . VAL A 1 99 ? -1.407 0.317 21.208 1.00 75.12 99 VAL A CA 1
ATOM 808 C C . VAL A 1 99 ? -2.666 1.187 21.302 1.00 75.12 99 VAL A C 1
ATOM 810 O O . VAL A 1 99 ? -2.563 2.360 21.654 1.00 75.12 99 VAL A O 1
ATOM 813 N N . GLU A 1 100 ? -3.847 0.627 21.026 1.00 71.50 100 GLU A N 1
ATOM 814 C CA . GLU A 1 100 ? -5.141 1.311 21.160 1.00 71.50 100 GLU A CA 1
ATOM 815 C C . GLU A 1 100 ? -5.376 1.791 22.598 1.00 71.50 100 GLU A C 1
ATOM 817 O O . GLU A 1 100 ? -5.803 2.928 22.787 1.00 71.50 100 GLU A O 1
ATOM 822 N N . ASP A 1 101 ? -5.063 0.964 23.597 1.00 69.12 101 ASP A N 1
ATOM 823 C CA . ASP A 1 101 ? -5.184 1.298 25.021 1.00 69.12 101 ASP A CA 1
ATOM 824 C C . ASP A 1 101 ? -4.303 2.498 25.400 1.00 69.12 101 ASP A C 1
ATOM 826 O O . ASP A 1 101 ? -4.784 3.486 25.961 1.00 69.12 101 ASP A O 1
ATOM 830 N N . VAL A 1 102 ? -3.036 2.481 24.970 1.00 72.56 102 VAL A N 1
ATOM 831 C CA . VAL A 1 102 ? -2.106 3.597 25.195 1.00 72.56 102 VAL A CA 1
ATOM 832 C C . VAL A 1 102 ? -2.611 4.881 24.526 1.00 72.56 102 VAL A C 1
ATOM 834 O O . VAL A 1 102 ? -2.559 5.945 25.140 1.00 72.56 102 VAL A O 1
ATOM 837 N N . ILE A 1 103 ? -3.136 4.803 23.297 1.00 69.94 103 ILE A N 1
ATOM 838 C CA . ILE A 1 103 ? -3.639 5.973 22.552 1.00 69.94 103 ILE A CA 1
ATOM 839 C C . ILE A 1 103 ? -4.964 6.502 23.130 1.00 69.94 103 ILE A C 1
ATOM 841 O O . ILE A 1 103 ? -5.193 7.710 23.113 1.00 69.94 103 ILE A O 1
ATOM 845 N N . SER A 1 104 ? -5.831 5.622 23.634 1.00 63.06 104 SER A N 1
ATOM 846 C CA . SER A 1 104 ? -7.170 5.972 24.138 1.00 63.06 104 SER A CA 1
ATOM 847 C C . SER A 1 104 ? -7.165 6.474 25.584 1.00 63.06 104 SER A C 1
ATOM 849 O O . SER A 1 104 ? -8.172 7.017 26.043 1.00 63.06 104 SER A O 1
ATOM 851 N N . SER A 1 105 ? -6.051 6.305 26.306 1.00 58.81 105 SER A N 1
ATOM 852 C CA . SER A 1 105 ? -5.867 6.794 27.676 1.00 58.81 105 SER A CA 1
ATOM 853 C C . SER A 1 105 ? -5.700 8.322 27.724 1.00 58.81 105 SER A C 1
ATOM 855 O O . SER A 1 105 ? -4.630 8.895 27.919 1.00 58.81 105 SER A O 1
ATOM 857 N N . ASP A 1 106 ? -6.809 9.021 27.534 1.00 55.06 106 ASP A N 1
ATOM 858 C CA . ASP A 1 106 ? -6.876 10.473 27.596 1.00 55.06 106 ASP A CA 1
ATOM 859 C C . ASP A 1 106 ? -6.908 10.926 29.069 1.00 55.06 106 ASP A C 1
ATOM 861 O O . ASP A 1 106 ? -7.993 11.020 29.640 1.00 55.06 106 ASP A O 1
ATOM 865 N N . SER A 1 107 ? -5.751 11.137 29.734 1.00 48.59 107 SER A N 1
ATOM 866 C CA . SER A 1 107 ? -5.623 11.976 30.957 1.00 48.59 107 SER A CA 1
ATOM 867 C C . SER A 1 107 ? -4.197 12.126 31.539 1.00 48.59 107 SER A C 1
ATOM 869 O O . SER A 1 107 ? -3.660 11.222 32.167 1.00 48.59 107 SER A O 1
ATOM 871 N N . ARG A 1 108 ? -3.670 13.362 31.496 1.00 49.59 108 ARG A N 1
ATOM 872 C CA . ARG A 1 108 ? -2.912 14.044 32.582 1.00 49.59 108 ARG A CA 1
ATOM 873 C C . ARG A 1 108 ? -1.629 13.412 33.180 1.00 49.59 108 ARG A C 1
ATOM 875 O O . ARG A 1 108 ? -1.246 13.789 34.285 1.00 49.59 108 ARG A O 1
ATOM 882 N N . GLY A 1 109 ? -0.899 12.564 32.457 1.00 54.00 109 GLY A N 1
ATOM 883 C CA . GLY A 1 109 ? 0.431 12.065 32.867 1.00 54.00 109 GLY A CA 1
ATOM 884 C C . GLY A 1 109 ? 1.470 12.111 31.737 1.00 54.00 109 GLY A C 1
ATOM 885 O O . GLY A 1 109 ? 1.088 12.341 30.589 1.00 54.00 109 GLY A O 1
ATOM 886 N N . PRO A 1 110 ? 2.780 11.936 32.017 1.00 49.25 110 PRO A N 1
ATOM 887 C CA . PRO A 1 110 ? 3.832 12.108 31.017 1.00 49.25 110 PRO A CA 1
ATOM 888 C C . PRO A 1 110 ? 3.715 11.078 29.880 1.00 49.25 110 PRO A C 1
ATOM 890 O O . PRO A 1 110 ? 4.082 9.921 30.019 1.00 49.25 110 PRO A O 1
ATOM 893 N N . ALA A 1 111 ? 3.167 11.548 28.759 1.00 56.50 111 ALA A N 1
ATOM 894 C CA . ALA A 1 111 ? 3.601 11.396 27.368 1.00 56.50 111 ALA A CA 1
ATOM 895 C C . ALA A 1 111 ? 4.274 10.083 26.913 1.00 56.50 111 ALA A C 1
ATOM 897 O O . ALA A 1 111 ? 5.198 10.137 26.098 1.00 56.50 111 ALA A O 1
ATOM 898 N N . ASN A 1 112 ? 3.790 8.909 27.316 1.00 60.12 112 ASN A N 1
ATOM 899 C CA . ASN A 1 112 ? 4.103 7.682 26.580 1.00 60.12 112 ASN A CA 1
ATOM 900 C C . ASN A 1 112 ? 3.373 7.716 25.229 1.00 60.12 112 ASN A C 1
ATOM 902 O O . ASN A 1 112 ? 2.294 7.158 25.072 1.00 60.12 112 ASN A O 1
ATOM 906 N N . LYS A 1 113 ? 3.942 8.438 24.257 1.00 66.38 113 LYS A N 1
ATOM 907 C CA . LYS A 1 113 ? 3.464 8.475 22.872 1.00 66.38 113 LYS A CA 1
ATOM 908 C C . LYS A 1 113 ? 4.076 7.286 22.130 1.00 66.38 113 LYS A C 1
ATOM 910 O O . LYS A 1 113 ? 5.282 7.311 21.867 1.00 66.38 113 LYS A O 1
ATOM 915 N N . PRO A 1 114 ? 3.298 6.241 21.808 1.00 69.62 114 PRO A N 1
ATOM 916 C CA . PRO A 1 114 ? 3.836 5.089 21.107 1.00 69.62 114 PRO A CA 1
ATOM 917 C C . PRO A 1 114 ? 4.300 5.523 19.714 1.00 69.62 114 PRO A C 1
ATOM 919 O O . PRO A 1 114 ? 3.611 6.268 19.017 1.00 69.62 114 PRO A O 1
ATOM 922 N N . THR A 1 115 ? 5.485 5.066 19.312 1.00 73.38 115 THR A N 1
ATOM 923 C CA . THR A 1 115 ? 5.997 5.263 17.952 1.00 73.38 115 THR A CA 1
ATOM 924 C C . THR A 1 115 ? 5.847 3.955 17.194 1.00 73.38 115 THR A C 1
ATOM 926 O O . THR A 1 115 ? 6.458 2.954 17.562 1.00 73.38 115 THR A O 1
ATOM 929 N N . ILE A 1 116 ? 5.031 3.961 16.142 1.00 70.25 116 ILE A N 1
ATOM 930 C CA . ILE A 1 116 ? 4.857 2.817 15.245 1.00 70.25 116 ILE A CA 1
ATOM 931 C C . ILE A 1 116 ? 5.763 3.055 14.039 1.00 70.25 116 ILE A C 1
ATOM 933 O O . ILE A 1 116 ? 5.532 3.982 13.266 1.00 70.25 116 ILE A O 1
ATOM 937 N N . THR A 1 117 ? 6.821 2.258 13.911 1.00 70.50 117 THR A N 1
ATOM 938 C CA . THR A 1 117 ? 7.815 2.401 12.835 1.00 70.50 117 THR A CA 1
ATOM 939 C C . THR A 1 117 ? 7.470 1.594 11.591 1.00 70.50 117 THR A C 1
ATOM 941 O O . THR A 1 117 ? 7.863 1.989 10.497 1.00 70.50 117 THR A O 1
ATOM 944 N N . ASP A 1 118 ? 6.734 0.491 11.743 1.00 60.94 118 ASP A N 1
ATOM 945 C CA . ASP A 1 118 ? 6.323 -0.363 10.634 1.00 60.94 118 ASP A CA 1
ATOM 94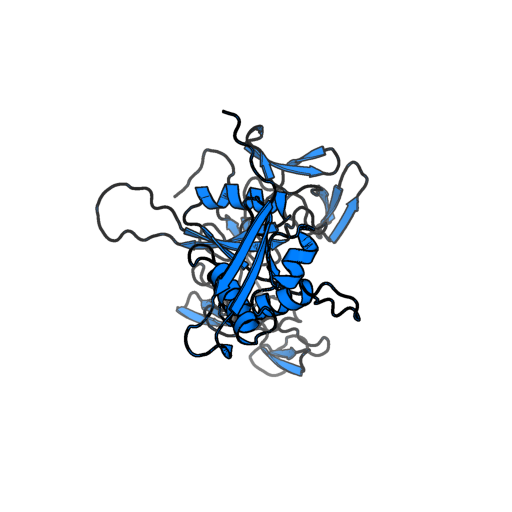6 C C . ASP A 1 118 ? 4.941 -0.978 10.897 1.00 60.94 118 ASP A C 1
ATOM 948 O O . ASP A 1 118 ? 4.625 -1.390 12.017 1.00 60.94 118 ASP A O 1
ATOM 952 N N . LEU A 1 119 ? 4.110 -1.016 9.857 1.00 69.81 119 LEU A N 1
ATOM 953 C CA . LEU A 1 119 ? 2.792 -1.639 9.868 1.00 69.81 119 LEU A CA 1
ATOM 954 C C . LEU A 1 119 ? 2.503 -2.205 8.479 1.00 69.81 119 LEU A C 1
ATOM 956 O O . LEU A 1 119 ? 2.260 -1.470 7.522 1.00 69.81 119 LEU A O 1
ATOM 960 N N . THR A 1 120 ? 2.465 -3.528 8.383 1.00 68.50 120 THR A N 1
ATOM 961 C CA . THR A 1 120 ? 2.083 -4.230 7.157 1.00 68.50 120 THR A CA 1
ATOM 962 C C . THR A 1 120 ? 0.661 -4.754 7.246 1.00 68.50 120 THR A C 1
ATOM 964 O O . THR A 1 120 ? 0.332 -5.519 8.152 1.00 68.50 120 THR A O 1
ATOM 967 N N . ALA A 1 121 ? -0.153 -4.402 6.254 1.00 78.81 121 ALA A N 1
ATOM 968 C CA . ALA A 1 121 ? -1.480 -4.965 6.050 1.00 78.81 121 ALA A CA 1
ATOM 969 C C . ALA A 1 121 ? -1.604 -5.515 4.625 1.00 78.81 121 ALA A C 1
ATOM 971 O O . ALA A 1 121 ? -1.195 -4.867 3.657 1.00 78.81 121 ALA A O 1
ATOM 972 N N . THR A 1 122 ? -2.189 -6.704 4.509 1.00 79.75 122 THR A N 1
ATOM 973 C CA . THR A 1 122 ? -2.495 -7.354 3.233 1.00 79.75 122 THR A CA 1
ATOM 974 C C . THR A 1 122 ? -4.005 -7.390 3.056 1.00 79.75 122 THR A C 1
ATOM 976 O O . THR A 1 122 ? -4.731 -7.760 3.979 1.00 79.75 122 THR A O 1
ATOM 979 N N . LEU A 1 123 ? -4.474 -7.003 1.876 1.00 85.06 123 LEU A N 1
ATOM 980 C CA . LEU A 1 123 ? -5.874 -7.044 1.486 1.00 85.06 123 LEU A CA 1
ATOM 981 C C . LEU A 1 123 ? -6.058 -8.101 0.401 1.00 85.06 123 LEU A C 1
ATOM 983 O O . LEU A 1 123 ? -5.209 -8.263 -0.477 1.00 85.06 123 LEU A O 1
ATOM 987 N N . ASN A 1 124 ? -7.181 -8.806 0.476 1.00 85.62 124 ASN A N 1
ATOM 988 C CA . ASN A 1 124 ? -7.592 -9.780 -0.521 1.00 85.62 124 ASN A CA 1
ATOM 989 C C . ASN A 1 124 ? -8.874 -9.286 -1.180 1.00 85.62 124 ASN A C 1
ATOM 991 O O . ASN A 1 124 ? -9.798 -8.849 -0.494 1.00 85.62 124 ASN A O 1
ATOM 995 N N . TYR A 1 125 ? -8.906 -9.371 -2.499 1.00 84.12 125 TYR A N 1
ATOM 996 C CA . TYR A 1 125 ? -10.047 -9.031 -3.328 1.00 84.12 125 TYR A CA 1
ATOM 997 C C . TYR A 1 125 ? -10.414 -10.247 -4.163 1.00 84.12 125 TYR A C 1
ATOM 999 O O . TYR A 1 125 ? -9.540 -10.920 -4.714 1.00 84.12 125 TYR A O 1
ATOM 1007 N N . ASP A 1 126 ? -11.708 -10.511 -4.287 1.00 83.75 126 ASP A N 1
ATOM 1008 C CA . ASP A 1 126 ? -12.193 -11.641 -5.080 1.00 83.75 126 ASP A CA 1
ATOM 1009 C C . ASP A 1 126 ? -12.029 -11.401 -6.587 1.00 83.75 126 ASP A C 1
ATOM 1011 O O . ASP A 1 126 ? -12.056 -12.349 -7.366 1.00 83.75 126 ASP A O 1
ATOM 1015 N N . SER A 1 127 ? -11.825 -10.142 -6.993 1.00 79.75 127 SER A N 1
ATOM 1016 C CA . SER A 1 127 ? -11.782 -9.743 -8.395 1.00 79.75 127 SER A CA 1
ATOM 1017 C C . SER A 1 127 ? -11.035 -8.426 -8.629 1.00 79.75 127 SER A C 1
ATOM 1019 O O . SER A 1 127 ? -10.888 -7.582 -7.738 1.00 79.75 127 SER A O 1
ATOM 1021 N N . LEU A 1 128 ? -10.645 -8.183 -9.883 1.00 79.19 128 LEU A N 1
ATOM 1022 C CA . LEU A 1 128 ? -10.108 -6.887 -10.312 1.00 79.19 128 LEU A CA 1
ATOM 1023 C C . LEU A 1 128 ? -11.147 -5.757 -10.189 1.00 79.19 128 LEU A C 1
ATOM 1025 O O . LEU A 1 128 ? -10.801 -4.629 -9.836 1.00 79.19 128 LEU A O 1
ATOM 1029 N N . SER A 1 129 ? -12.423 -6.069 -10.432 1.00 80.00 129 SER A N 1
ATOM 1030 C CA . SER A 1 129 ? -13.537 -5.114 -10.383 1.00 80.00 129 SER A CA 1
ATOM 1031 C C . SER A 1 129 ? -13.779 -4.550 -8.979 1.00 80.00 129 SER A C 1
ATOM 1033 O O . SER A 1 129 ? -14.149 -3.385 -8.853 1.00 80.00 129 SER A O 1
ATOM 1035 N N . SER A 1 130 ? -13.512 -5.328 -7.927 1.00 81.50 130 SER A N 1
ATOM 1036 C CA . SER A 1 130 ? -13.577 -4.868 -6.531 1.00 81.50 130 SER A CA 1
ATOM 1037 C C . SER A 1 130 ? -12.285 -4.183 -6.063 1.00 81.50 130 SER A C 1
ATOM 1039 O O . SER A 1 130 ? -12.335 -3.213 -5.298 1.00 81.50 130 SER A O 1
ATOM 1041 N N . TYR A 1 131 ? -11.128 -4.631 -6.560 1.00 86.38 131 TYR A N 1
ATOM 1042 C CA . TYR A 1 131 ? -9.815 -4.080 -6.218 1.00 86.38 131 TYR A CA 1
ATOM 1043 C C . TYR A 1 131 ? -9.636 -2.621 -6.671 1.00 86.38 131 TYR A C 1
ATOM 1045 O O . TYR A 1 131 ? -9.241 -1.764 -5.877 1.00 86.38 131 TYR A O 1
ATOM 1053 N N . LEU A 1 132 ? -9.952 -2.312 -7.930 1.00 84.62 132 LEU A N 1
ATOM 1054 C CA . LEU A 1 132 ? -9.678 -1.000 -8.534 1.00 84.62 132 LEU A CA 1
ATOM 1055 C C . LEU A 1 132 ? -10.367 0.189 -7.845 1.00 84.62 132 LEU A C 1
ATOM 1057 O O . LEU A 1 132 ? -9.667 1.124 -7.449 1.00 84.62 132 LEU A O 1
ATOM 1061 N N . PRO A 1 133 ? -11.702 0.206 -7.656 1.00 82.38 133 PRO A N 1
ATOM 1062 C CA . PRO A 1 133 ? -12.353 1.327 -6.979 1.00 82.38 133 PRO A CA 1
ATOM 1063 C C . PRO A 1 133 ? -11.881 1.457 -5.525 1.00 82.38 133 PRO A C 1
ATOM 1065 O O . PRO A 1 133 ? -11.746 2.568 -5.009 1.00 82.38 133 PRO A O 1
ATOM 1068 N N . SER A 1 134 ? -11.563 0.332 -4.879 1.00 84.69 134 SER A N 1
ATOM 1069 C CA . SER A 1 134 ? -11.049 0.311 -3.511 1.00 84.69 134 SER A CA 1
ATOM 1070 C C . SER A 1 134 ? -9.674 0.969 -3.409 1.00 84.69 134 SER A C 1
ATOM 1072 O O . SER A 1 134 ? -9.469 1.810 -2.532 1.00 84.69 134 SER A O 1
ATOM 1074 N N . THR A 1 135 ? -8.739 0.655 -4.316 1.00 88.00 135 THR A N 1
ATOM 1075 C CA . THR A 1 135 ? -7.409 1.283 -4.289 1.00 88.00 135 THR A CA 1
ATOM 1076 C C . THR A 1 135 ? -7.465 2.780 -4.586 1.00 88.00 135 THR A C 1
ATOM 1078 O O . THR A 1 135 ? -6.716 3.538 -3.974 1.00 88.00 135 THR A O 1
ATOM 1081 N N . GLU A 1 136 ? -8.368 3.242 -5.451 1.00 87.00 136 GLU A N 1
ATOM 1082 C CA . GLU A 1 136 ? -8.558 4.680 -5.694 1.00 87.00 136 GLU A CA 1
ATOM 1083 C C . GLU A 1 136 ? -9.097 5.395 -4.442 1.00 87.00 136 GLU A C 1
ATOM 1085 O O . GLU A 1 136 ? -8.647 6.491 -4.092 1.00 87.00 136 GLU A O 1
ATOM 1090 N N . GLY A 1 137 ? -10.017 4.751 -3.714 1.00 86.00 137 GLY A N 1
ATOM 1091 C CA . GLY A 1 137 ? -10.510 5.235 -2.424 1.00 86.00 137 GLY A CA 1
ATOM 1092 C C . GLY A 1 137 ? -9.403 5.346 -1.372 1.00 86.00 137 GLY A C 1
ATOM 1093 O O . GLY A 1 137 ? -9.309 6.364 -0.680 1.00 86.00 137 GLY A O 1
ATOM 1094 N N . LEU A 1 138 ? -8.523 4.341 -1.293 1.00 88.88 138 LEU A N 1
ATOM 1095 C CA . LEU A 1 138 ? -7.3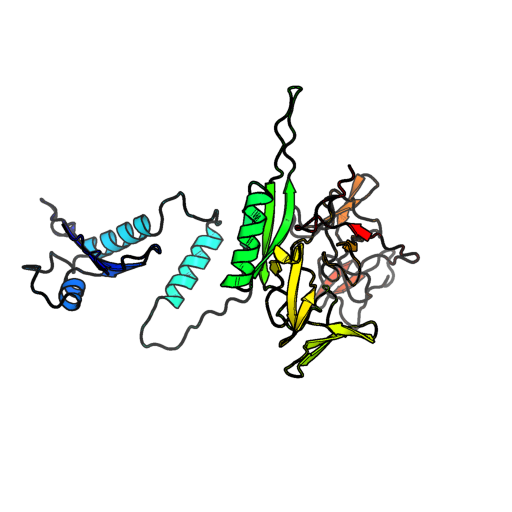71 4.328 -0.384 1.00 88.88 138 LEU A CA 1
ATOM 1096 C C . LEU A 1 138 ? -6.386 5.466 -0.687 1.00 88.88 138 LEU A C 1
ATOM 1098 O O . LEU A 1 138 ? -5.989 6.198 0.227 1.00 88.88 138 LEU A O 1
ATOM 1102 N N . LYS A 1 139 ? -6.056 5.677 -1.967 1.00 90.00 139 LYS A N 1
ATOM 1103 C CA . LYS A 1 139 ? -5.164 6.761 -2.410 1.00 90.00 139 LYS A CA 1
ATOM 1104 C C . LYS A 1 139 ? -5.734 8.128 -2.050 1.00 90.00 139 LYS A C 1
ATOM 1106 O O . LYS A 1 139 ? -5.022 8.980 -1.522 1.00 90.00 139 LYS A O 1
ATOM 1111 N N . ARG A 1 140 ? -7.035 8.329 -2.284 1.00 84.75 140 ARG A N 1
ATOM 1112 C CA . ARG A 1 140 ? -7.720 9.603 -2.027 1.00 84.75 140 ARG A CA 1
ATOM 1113 C C . ARG A 1 140 ? -7.853 9.916 -0.538 1.00 84.75 140 ARG A C 1
ATOM 1115 O O . ARG A 1 140 ? -7.563 11.036 -0.130 1.00 84.75 140 ARG A O 1
ATOM 1122 N N . LYS A 1 141 ? -8.327 8.953 0.258 1.00 84.56 141 LYS A N 1
ATOM 1123 C CA . LYS A 1 141 ? -8.696 9.181 1.665 1.00 84.56 141 LYS A CA 1
ATOM 1124 C C . LYS A 1 141 ? -7.502 9.072 2.609 1.00 84.56 141 LYS A C 1
ATOM 1126 O O . LYS A 1 141 ? -7.417 9.832 3.567 1.00 84.56 141 LYS A O 1
ATOM 1131 N N . PHE A 1 142 ? -6.581 8.152 2.330 1.00 86.88 142 PHE A N 1
ATOM 1132 C CA . PHE A 1 142 ? -5.513 7.779 3.259 1.00 86.88 142 PHE A CA 1
ATOM 1133 C C . PHE A 1 142 ? -4.107 7.931 2.674 1.00 86.88 142 PHE A C 1
ATOM 1135 O O . PHE A 1 142 ? -3.143 7.548 3.333 1.00 86.88 142 PHE A O 1
ATOM 1142 N N . LYS A 1 143 ? -3.967 8.454 1.443 1.00 88.88 143 LYS A N 1
ATOM 1143 C CA . LYS A 1 143 ? -2.672 8.567 0.739 1.00 88.88 143 LYS A CA 1
ATOM 1144 C C . LYS A 1 143 ? -1.897 7.243 0.749 1.00 88.88 143 LYS A C 1
ATOM 1146 O O . LYS A 1 143 ? -0.684 7.211 0.941 1.00 88.88 143 LYS A O 1
ATOM 1151 N N . SER A 1 144 ? -2.631 6.145 0.595 1.00 90.25 144 SER A N 1
ATOM 1152 C CA . SER A 1 144 ? -2.110 4.782 0.652 1.00 90.25 144 SER A CA 1
ATOM 1153 C C . SER A 1 144 ? -2.445 4.050 -0.641 1.00 90.25 144 SER A C 1
ATOM 1155 O O . SER A 1 144 ? -3.543 4.203 -1.173 1.00 90.25 144 SER A O 1
ATOM 1157 N N . ALA A 1 145 ? -1.519 3.234 -1.128 1.00 90.44 145 ALA A N 1
ATOM 1158 C CA . ALA A 1 145 ? -1.707 2.361 -2.278 1.00 90.44 145 ALA A CA 1
ATOM 1159 C C . ALA A 1 145 ? -1.849 0.910 -1.814 1.00 90.44 145 ALA A C 1
ATOM 1161 O O . ALA A 1 145 ? -1.161 0.496 -0.881 1.00 90.44 145 ALA A O 1
ATOM 1162 N N . CYS A 1 146 ? -2.682 0.113 -2.488 1.00 91.25 146 CYS A N 1
ATOM 1163 C CA . CYS A 1 146 ? -2.643 -1.339 -2.328 1.00 91.25 146 CYS A CA 1
ATOM 1164 C C . CYS A 1 146 ? -1.922 -1.958 -3.521 1.00 91.25 146 CYS A C 1
ATOM 1166 O O . CYS A 1 146 ? -2.464 -2.009 -4.622 1.00 91.25 146 CYS A O 1
ATOM 1168 N N . VAL A 1 147 ? -0.685 -2.401 -3.320 1.00 89.00 147 VAL A N 1
ATOM 1169 C CA . VAL A 1 147 ? 0.193 -2.848 -4.405 1.00 89.00 147 VAL A CA 1
ATOM 1170 C C . VAL A 1 147 ? 0.119 -4.361 -4.531 1.00 89.00 147 VAL A C 1
ATOM 1172 O O . VAL A 1 147 ? 0.399 -5.070 -3.566 1.00 89.00 147 VAL A O 1
ATOM 1175 N N . VAL A 1 148 ? -0.276 -4.849 -5.705 1.00 86.19 148 VAL A N 1
ATOM 1176 C CA . VAL A 1 148 ? -0.492 -6.271 -5.992 1.00 86.19 148 VAL A CA 1
ATOM 1177 C C . VAL A 1 148 ? 0.777 -7.075 -5.725 1.00 86.19 148 VAL A C 1
ATOM 1179 O O . VAL A 1 148 ? 1.851 -6.773 -6.255 1.00 86.19 148 VAL A O 1
ATOM 1182 N N . THR A 1 149 ? 0.626 -8.110 -4.902 1.00 80.94 149 THR A N 1
ATOM 1183 C CA . THR A 1 149 ? 1.674 -9.063 -4.521 1.00 80.94 149 THR A CA 1
ATOM 1184 C C . THR A 1 149 ? 1.422 -10.450 -5.094 1.00 80.94 149 THR A C 1
ATOM 1186 O O . THR A 1 149 ? 2.387 -11.165 -5.355 1.00 80.94 149 THR A O 1
ATOM 1189 N N . ALA A 1 150 ? 0.162 -10.820 -5.341 1.00 76.88 150 ALA A N 1
ATOM 1190 C CA . ALA A 1 150 ? -0.194 -12.078 -5.987 1.00 76.88 150 ALA A CA 1
ATOM 1191 C C . ALA A 1 150 ? -1.524 -11.978 -6.747 1.00 76.88 150 ALA A C 1
ATOM 1193 O O . ALA A 1 150 ? -2.430 -11.239 -6.367 1.00 76.88 150 ALA A O 1
ATOM 1194 N N . VAL A 1 151 ? -1.648 -12.780 -7.805 1.00 74.75 151 VAL A N 1
ATOM 1195 C CA . VAL A 1 151 ? -2.893 -13.000 -8.552 1.00 74.75 151 VAL A CA 1
ATOM 1196 C C . VAL A 1 151 ? -3.089 -14.510 -8.648 1.00 74.75 151 VAL A C 1
ATOM 1198 O O . VAL A 1 151 ? -2.251 -15.203 -9.229 1.00 74.75 151 VAL A O 1
ATOM 1201 N N . LYS A 1 152 ? -4.151 -15.044 -8.037 1.00 70.75 152 LYS A N 1
ATOM 1202 C CA . LYS A 1 152 ? -4.439 -16.487 -8.047 1.00 70.75 152 LYS A CA 1
ATOM 1203 C C . LYS A 1 152 ? -5.520 -16.773 -9.081 1.00 70.75 152 LYS A C 1
ATOM 1205 O O . LYS A 1 152 ? -6.655 -16.324 -8.937 1.00 70.75 152 LYS A O 1
ATOM 1210 N N . LYS A 1 153 ? -5.165 -17.571 -10.087 1.00 64.56 153 LYS A N 1
ATOM 1211 C CA . LYS A 1 153 ? -6.115 -18.095 -11.071 1.00 64.56 153 LYS A CA 1
ATOM 1212 C C . LYS A 1 153 ? -6.865 -19.274 -10.459 1.00 64.56 153 LYS A C 1
ATOM 1214 O O . LYS A 1 153 ? -6.228 -20.215 -9.981 1.00 64.56 153 LYS A O 1
ATOM 1219 N N . ARG A 1 154 ? -8.201 -19.261 -10.465 1.00 55.44 154 ARG A N 1
ATOM 1220 C CA . ARG A 1 154 ? -8.979 -20.453 -10.093 1.00 55.44 154 ARG A CA 1
ATOM 1221 C C . ARG A 1 154 ? -8.904 -21.459 -11.241 1.00 55.44 154 ARG A C 1
ATOM 1223 O O . ARG A 1 154 ? -9.432 -21.228 -12.322 1.00 55.44 154 ARG A O 1
ATOM 1230 N N . HIS A 1 155 ? -8.231 -22.585 -11.015 1.00 46.03 155 HIS A N 1
ATOM 1231 C CA . HIS A 1 155 ? -8.266 -23.700 -11.955 1.00 46.03 155 HIS A CA 1
ATOM 1232 C C . HIS A 1 155 ? -9.651 -24.351 -11.908 1.00 46.03 155 HIS A C 1
ATOM 1234 O O . HIS A 1 155 ? -10.014 -24.974 -10.912 1.00 46.03 155 HIS A O 1
ATOM 1240 N N . THR A 1 156 ? -10.422 -24.225 -12.985 1.00 43.03 156 THR A N 1
ATOM 1241 C CA . THR A 1 156 ? -11.591 -25.071 -13.216 1.00 43.03 156 THR A CA 1
ATOM 1242 C C . THR A 1 156 ? -11.109 -26.472 -13.576 1.00 43.03 156 THR A C 1
ATOM 1244 O O . THR A 1 156 ? -10.573 -26.713 -14.658 1.00 43.03 156 THR A O 1
ATOM 1247 N N . SER A 1 157 ? -11.269 -27.412 -12.645 1.00 41.56 157 SER A N 1
ATOM 1248 C CA . SER A 1 157 ? -11.295 -28.826 -12.994 1.00 41.56 157 SER A CA 1
ATOM 1249 C C . SER A 1 157 ? -12.573 -29.100 -13.785 1.00 41.56 157 SER A C 1
ATOM 1251 O O . SER A 1 157 ? -13.673 -28.833 -13.311 1.00 41.56 157 SER A O 1
ATOM 1253 N N . ASP A 1 158 ? -12.374 -29.655 -14.971 1.00 42.16 158 ASP A N 1
ATOM 1254 C CA . ASP A 1 158 ? -13.348 -30.285 -15.853 1.00 42.16 158 ASP A CA 1
ATOM 1255 C C . ASP A 1 158 ? -14.339 -29.434 -16.668 1.00 42.16 158 ASP A C 1
ATOM 1257 O O . ASP A 1 158 ? -15.191 -28.686 -16.201 1.00 42.16 158 ASP A O 1
ATOM 1261 N N . LYS A 1 159 ? -14.200 -29.666 -17.979 1.00 47.09 159 LYS A N 1
ATOM 1262 C CA . LYS A 1 159 ? -15.146 -29.552 -19.092 1.00 47.09 159 LYS A CA 1
ATOM 1263 C C . LYS A 1 159 ? -16.615 -29.279 -18.711 1.00 47.09 159 LYS A C 1
ATOM 1265 O O . LYS A 1 159 ? -17.446 -30.171 -18.839 1.00 47.09 159 LYS A O 1
ATOM 1270 N N . GLN A 1 160 ? -16.979 -28.020 -18.474 1.00 41.91 160 GLN A N 1
ATOM 1271 C CA . GLN A 1 160 ? -18.245 -27.458 -18.967 1.00 41.91 160 GLN A CA 1
ATOM 1272 C C . GLN A 1 160 ? -18.230 -25.917 -18.974 1.00 41.91 160 GLN A C 1
ATOM 1274 O O . GLN A 1 160 ? -18.030 -25.256 -17.970 1.00 41.91 160 GLN A O 1
ATOM 1279 N N . LYS A 1 161 ? -18.385 -25.388 -20.193 1.00 39.75 161 LYS A N 1
ATOM 1280 C CA . LYS A 1 161 ? -18.770 -24.039 -20.648 1.00 39.75 161 LYS A CA 1
ATOM 1281 C C . LYS A 1 161 ? -18.841 -22.868 -19.638 1.00 39.75 161 LYS A C 1
ATOM 1283 O O . LYS A 1 161 ? -19.743 -22.798 -18.822 1.00 39.75 161 LYS A O 1
ATOM 1288 N N . ARG A 1 162 ? -18.030 -21.847 -19.966 1.00 43.06 162 ARG A N 1
ATOM 1289 C CA . ARG A 1 162 ? -18.301 -20.389 -19.935 1.00 43.06 162 ARG A CA 1
ATOM 1290 C C . ARG A 1 162 ? -18.987 -19.831 -18.679 1.00 43.06 162 ARG A C 1
ATOM 1292 O O . ARG A 1 162 ? -20.110 -19.355 -18.766 1.00 43.06 162 ARG A O 1
ATOM 1299 N N . GLU A 1 163 ? -18.214 -19.685 -17.614 1.00 37.38 163 GLU A N 1
ATOM 1300 C CA . GLU A 1 163 ? -18.268 -18.477 -16.785 1.00 37.38 163 GLU A CA 1
ATOM 1301 C C . GLU A 1 163 ? -16.838 -17.950 -16.640 1.00 37.38 163 GLU A C 1
ATOM 1303 O O . GLU A 1 163 ? -15.883 -18.721 -16.525 1.00 37.38 163 GLU A O 1
ATOM 1308 N N . VAL A 1 164 ? -16.675 -16.638 -16.799 1.00 43.50 164 VAL A N 1
ATOM 1309 C CA . VAL A 1 164 ? -15.379 -15.955 -16.776 1.00 43.50 164 VAL A CA 1
ATOM 1310 C C . VAL A 1 164 ? -14.784 -16.144 -15.382 1.00 43.50 164 VAL A C 1
ATOM 1312 O O . VAL A 1 164 ? -15.296 -15.607 -14.409 1.00 43.50 164 VAL A O 1
ATOM 1315 N N . SER A 1 165 ? -13.732 -16.959 -15.293 1.00 47.53 165 SER A N 1
ATOM 1316 C CA . SER A 1 165 ? -12.962 -17.167 -14.068 1.00 47.53 165 SER A CA 1
ATOM 1317 C C . SER A 1 165 ? -12.363 -15.833 -13.629 1.00 47.53 165 SER A C 1
ATOM 1319 O O . SER A 1 165 ? -11.430 -15.352 -14.269 1.00 47.53 165 SER A O 1
ATOM 1321 N N . GLU A 1 166 ? -12.888 -15.227 -12.567 1.00 54.62 166 GLU A N 1
ATOM 1322 C CA . GLU A 1 166 ? -12.264 -14.051 -11.961 1.00 54.62 166 GLU A CA 1
ATOM 1323 C C . GLU A 1 166 ? -11.055 -14.477 -11.113 1.00 54.62 166 GLU A C 1
ATOM 1325 O O . GLU A 1 166 ? -11.118 -15.420 -10.317 1.00 54.62 166 GLU A O 1
ATOM 1330 N N . ASP A 1 167 ? -9.929 -13.799 -11.332 1.00 68.31 167 ASP A N 1
ATOM 1331 C CA . ASP A 1 167 ? -8.696 -14.012 -10.582 1.00 68.31 167 ASP A CA 1
ATOM 1332 C C . ASP A 1 167 ? -8.778 -13.280 -9.232 1.00 68.31 167 ASP A C 1
ATOM 1334 O O . ASP A 1 167 ? -9.042 -12.075 -9.195 1.00 68.31 167 ASP A O 1
ATOM 1338 N N . SER A 1 168 ? -8.496 -13.978 -8.124 1.00 80.88 168 SER A N 1
ATOM 1339 C CA . SER A 1 168 ? -8.422 -13.329 -6.807 1.00 80.88 168 SER A CA 1
ATOM 1340 C C . SER A 1 168 ? -7.096 -12.584 -6.666 1.00 80.88 168 SER A C 1
ATOM 1342 O O . SER A 1 168 ? -6.036 -13.140 -6.985 1.00 80.88 168 SER A O 1
ATOM 1344 N N . ILE A 1 169 ? -7.142 -11.362 -6.146 1.00 83.44 169 ILE A N 1
ATOM 1345 C CA . ILE A 1 169 ? -6.001 -10.453 -6.046 1.00 83.44 169 ILE A CA 1
ATOM 1346 C C . ILE A 1 169 ? -5.614 -10.281 -4.584 1.00 83.44 169 ILE A C 1
ATOM 1348 O O . ILE A 1 169 ? -6.434 -9.912 -3.747 1.00 83.44 169 ILE A O 1
ATOM 1352 N N . GLU A 1 170 ? -4.336 -10.484 -4.300 1.00 85.69 170 GLU A N 1
ATOM 1353 C CA . GLU A 1 170 ? -3.723 -10.115 -3.033 1.00 85.69 170 GLU A CA 1
ATOM 1354 C C . GLU A 1 170 ? -2.873 -8.861 -3.247 1.00 85.69 170 GLU A C 1
ATOM 1356 O O . GLU A 1 170 ? -2.084 -8.780 -4.197 1.00 85.69 170 GLU A O 1
ATOM 1361 N N . CYS A 1 171 ? -3.021 -7.874 -2.368 1.00 86.50 171 CYS A N 1
ATOM 1362 C CA . CYS A 1 171 ? -2.209 -6.668 -2.402 1.00 86.50 171 CYS A CA 1
ATOM 1363 C C . CYS A 1 171 ? -1.782 -6.230 -1.005 1.00 86.50 171 CYS A C 1
ATOM 1365 O O . CYS A 1 171 ? -2.459 -6.468 -0.006 1.00 86.50 171 CYS A O 1
ATOM 1367 N N . ARG A 1 172 ? -0.638 -5.553 -0.942 1.00 87.81 172 ARG A N 1
ATOM 1368 C CA . ARG A 1 172 ? -0.070 -5.009 0.289 1.00 87.81 172 ARG A CA 1
ATOM 1369 C C . ARG A 1 172 ? -0.296 -3.507 0.353 1.00 87.81 172 ARG A C 1
ATOM 1371 O O . ARG A 1 172 ? 0.045 -2.794 -0.593 1.00 87.81 172 ARG A O 1
ATOM 1378 N N . LEU A 1 173 ? -0.817 -3.033 1.479 1.00 87.25 173 LEU A N 1
ATOM 1379 C CA . LEU A 1 173 ? -0.933 -1.608 1.763 1.00 87.25 173 LEU A CA 1
ATOM 1380 C C . LEU A 1 173 ? 0.447 -0.995 1.994 1.00 87.25 173 LEU A C 1
ATOM 1382 O O . LEU A 1 173 ? 1.244 -1.507 2.778 1.00 87.25 173 LEU A O 1
ATOM 1386 N N . VAL A 1 174 ? 0.711 0.107 1.301 1.00 87.19 174 VAL A N 1
ATOM 1387 C CA . VAL A 1 174 ? 1.937 0.901 1.414 1.00 87.19 174 VAL A CA 1
ATOM 1388 C C . VAL A 1 174 ? 1.602 2.391 1.277 1.00 87.19 174 VAL A C 1
ATOM 1390 O O . VAL A 1 174 ? 0.559 2.731 0.711 1.00 87.19 174 VAL A O 1
ATOM 1393 N N . PRO A 1 175 ? 2.473 3.302 1.741 1.00 87.88 175 PRO A N 1
ATOM 1394 C CA . PRO A 1 175 ? 2.335 4.726 1.447 1.00 87.88 175 PRO A CA 1
ATOM 1395 C C . PRO A 1 175 ? 2.339 4.994 -0.064 1.00 87.88 175 PRO A C 1
ATOM 1397 O O . PRO A 1 175 ? 3.118 4.382 -0.796 1.00 87.88 175 PRO A O 1
ATOM 1400 N N . GLU A 1 176 ? 1.488 5.911 -0.528 1.00 89.56 176 GLU A N 1
ATOM 1401 C CA . GLU A 1 176 ? 1.427 6.305 -1.939 1.00 89.56 176 GLU A CA 1
ATOM 1402 C C . GLU A 1 176 ? 2.695 7.063 -2.352 1.00 89.56 176 GLU A C 1
ATOM 1404 O O . GLU A 1 176 ? 2.934 8.192 -1.914 1.00 89.56 176 GLU A O 1
ATOM 1409 N N . LYS A 1 177 ? 3.480 6.455 -3.245 1.00 87.69 177 LYS A N 1
ATOM 1410 C CA . LYS A 1 177 ? 4.737 7.029 -3.737 1.00 87.69 177 LYS A CA 1
ATOM 1411 C C . LYS A 1 177 ? 4.553 8.248 -4.634 1.00 87.69 177 LYS A C 1
ATOM 1413 O O . LYS A 1 177 ? 5.454 9.072 -4.695 1.00 87.69 177 LYS A O 1
ATOM 1418 N N . SER A 1 178 ? 3.417 8.428 -5.314 1.00 83.31 178 SER A N 1
ATOM 1419 C CA . SER A 1 178 ? 3.282 9.564 -6.240 1.00 83.31 178 SER A CA 1
ATOM 1420 C C . SER A 1 178 ? 3.418 10.931 -5.550 1.00 83.31 178 SER A C 1
ATOM 1422 O O . SER A 1 178 ? 3.729 11.912 -6.211 1.00 83.31 178 SER A O 1
ATOM 1424 N N . VAL A 1 179 ? 3.196 11.011 -4.234 1.00 82.25 179 VAL A N 1
ATOM 1425 C CA . VAL A 1 179 ? 3.249 12.258 -3.449 1.00 82.25 179 VAL A CA 1
ATOM 1426 C C . VAL A 1 179 ? 4.389 12.289 -2.425 1.00 82.25 179 VAL A C 1
ATOM 1428 O O . VAL A 1 179 ? 4.407 13.163 -1.560 1.00 82.25 179 VAL A O 1
ATOM 1431 N N . ASP A 1 180 ? 5.336 11.350 -2.492 1.00 79.25 180 ASP A N 1
ATOM 1432 C CA . ASP A 1 180 ? 6.422 11.228 -1.508 1.00 79.25 180 ASP A CA 1
ATOM 1433 C C . ASP A 1 180 ? 7.634 12.139 -1.790 1.00 79.25 180 ASP A C 1
ATOM 1435 O O . ASP A 1 180 ? 8.537 12.245 -0.958 1.00 79.25 180 ASP A O 1
ATOM 1439 N N . GLY A 1 181 ? 7.665 12.794 -2.958 1.00 76.94 181 GLY A N 1
ATOM 1440 C CA . GLY A 1 181 ? 8.779 13.636 -3.413 1.00 76.94 181 GLY A CA 1
ATOM 1441 C C . GLY A 1 181 ? 10.050 12.860 -3.790 1.00 76.94 181 GLY A C 1
ATOM 1442 O O . GLY A 1 181 ? 11.074 13.468 -4.089 1.00 76.94 181 GLY A O 1
ATOM 1443 N N . LYS A 1 182 ? 10.000 11.526 -3.781 1.00 83.44 182 LYS A N 1
ATOM 1444 C CA . LYS A 1 182 ? 11.092 10.597 -4.111 1.00 83.44 182 LYS A CA 1
ATOM 1445 C C . LYS A 1 182 ? 10.832 9.821 -5.400 1.00 83.44 182 LYS A C 1
ATOM 1447 O O . LYS A 1 182 ? 11.718 9.108 -5.864 1.00 83.44 182 LYS A O 1
ATOM 1452 N N . THR A 1 183 ? 9.650 9.976 -5.990 1.00 88.25 183 THR A N 1
ATOM 1453 C CA . THR A 1 183 ? 9.247 9.294 -7.220 1.00 88.25 183 THR A CA 1
ATOM 1454 C C . THR A 1 183 ? 8.738 10.309 -8.246 1.00 88.25 183 THR A C 1
ATOM 1456 O O . THR A 1 183 ? 7.942 11.197 -7.931 1.00 88.25 183 THR A O 1
ATOM 1459 N N . ALA A 1 184 ? 9.214 10.207 -9.486 1.00 91.06 184 ALA A N 1
ATOM 1460 C CA . ALA A 1 184 ? 8.682 10.978 -10.606 1.00 91.06 184 ALA A CA 1
ATOM 1461 C C . ALA A 1 184 ? 7.279 10.483 -10.999 1.00 91.06 184 ALA A C 1
ATOM 1463 O O . ALA A 1 184 ? 6.865 9.381 -10.638 1.00 91.06 184 ALA A O 1
ATOM 1464 N N . ALA A 1 185 ? 6.537 11.284 -11.763 1.00 92.44 185 ALA A N 1
ATOM 1465 C CA . ALA A 1 185 ? 5.174 10.960 -12.176 1.00 92.44 185 ALA A CA 1
ATOM 1466 C C . ALA A 1 185 ? 5.093 9.655 -12.984 1.00 92.44 185 ALA A C 1
ATOM 1468 O O . ALA A 1 185 ? 4.091 8.962 -12.896 1.00 92.44 185 ALA A O 1
ATOM 1469 N N . ASP A 1 186 ? 6.140 9.283 -13.719 1.00 90.62 186 ASP A N 1
ATOM 1470 C CA . ASP A 1 186 ? 6.232 8.034 -14.488 1.00 90.62 186 ASP A CA 1
ATOM 1471 C C . ASP A 1 186 ? 6.780 6.839 -13.683 1.00 90.62 186 ASP A C 1
ATOM 1473 O O . ASP A 1 186 ? 6.970 5.757 -14.237 1.00 90.62 186 ASP A O 1
ATOM 1477 N N . GLY A 1 187 ? 7.039 7.028 -12.385 1.00 88.75 187 GLY A N 1
ATOM 1478 C CA . GLY A 1 187 ? 7.570 6.019 -11.470 1.00 88.75 187 GLY A CA 1
ATOM 1479 C C . GLY A 1 187 ? 9.095 5.940 -11.382 1.00 88.75 187 GLY A C 1
ATOM 1480 O O . GLY A 1 187 ? 9.602 5.111 -10.624 1.00 88.75 187 GLY A O 1
ATOM 1481 N N . SER A 1 188 ? 9.847 6.781 -12.104 1.00 87.12 188 SER A N 1
ATOM 1482 C CA . SER A 1 188 ? 11.309 6.806 -11.977 1.00 87.12 188 SER A CA 1
ATOM 1483 C C . SER A 1 188 ? 11.773 7.260 -10.582 1.00 87.12 188 SER A C 1
ATOM 1485 O O . SER A 1 188 ? 11.195 8.199 -10.023 1.00 87.12 188 SER A O 1
ATOM 1487 N N . PRO A 1 189 ? 12.851 6.662 -10.035 1.00 84.56 189 PRO A N 1
ATOM 1488 C CA . PRO A 1 189 ? 13.457 7.117 -8.787 1.00 84.56 189 PRO A CA 1
ATOM 1489 C C . PRO A 1 189 ? 13.967 8.556 -8.885 1.00 84.56 189 PRO A C 1
ATOM 1491 O O . PRO A 1 189 ? 14.613 8.939 -9.867 1.00 84.56 189 PRO A O 1
ATOM 1494 N N . CYS A 1 190 ? 13.708 9.335 -7.839 1.00 83.19 190 CYS A N 1
ATOM 1495 C CA . CYS A 1 190 ? 14.125 10.721 -7.748 1.00 83.19 190 CYS A CA 1
ATOM 1496 C C . CYS A 1 190 ? 15.323 10.915 -6.823 1.00 83.19 190 CYS A C 1
ATOM 1498 O O . CYS A 1 190 ? 15.271 10.537 -5.654 1.00 83.19 190 CYS A O 1
ATOM 1500 N N . ASN A 1 191 ? 16.369 11.581 -7.320 1.00 81.88 191 ASN A N 1
ATOM 1501 C CA . ASN A 1 191 ? 17.508 11.981 -6.492 1.00 81.88 191 ASN A CA 1
ATOM 1502 C C . ASN A 1 191 ? 17.281 13.338 -5.832 1.00 81.88 191 ASN A C 1
ATOM 1504 O O . ASN A 1 191 ? 17.597 13.534 -4.661 1.00 81.88 191 ASN A O 1
ATOM 1508 N N . ARG A 1 192 ? 16.779 14.303 -6.609 1.00 82.25 192 ARG A N 1
ATOM 1509 C CA . ARG A 1 192 ? 16.564 15.675 -6.153 1.00 82.25 192 ARG A CA 1
ATOM 1510 C C . ARG A 1 192 ? 15.206 16.158 -6.614 1.00 82.25 192 ARG A C 1
ATOM 1512 O O . ARG A 1 192 ? 14.916 16.144 -7.806 1.00 82.25 192 ARG A O 1
ATOM 1519 N N . PHE A 1 193 ? 14.422 16.640 -5.665 1.00 82.31 193 PHE A N 1
ATOM 1520 C CA . PHE A 1 193 ? 13.107 17.208 -5.900 1.00 82.31 193 PHE A CA 1
ATOM 1521 C C . PHE A 1 193 ? 13.161 18.734 -5.808 1.00 82.31 193 PHE A C 1
ATOM 1523 O O . PHE A 1 193 ? 13.788 19.287 -4.903 1.00 82.31 193 PHE A O 1
ATOM 1530 N N . VAL A 1 194 ? 12.508 19.410 -6.751 1.00 83.88 194 VAL A N 1
ATOM 1531 C CA . VAL A 1 194 ? 12.403 20.869 -6.811 1.00 83.88 194 VAL A CA 1
ATOM 1532 C C . VAL A 1 194 ? 10.943 21.268 -6.998 1.00 83.88 194 VAL A C 1
ATOM 1534 O O . VAL A 1 194 ? 10.258 20.789 -7.904 1.00 83.88 194 VAL A O 1
ATOM 1537 N N . ASN A 1 195 ? 10.488 22.177 -6.137 1.00 82.62 195 ASN A N 1
ATOM 1538 C CA . ASN A 1 195 ? 9.149 22.748 -6.165 1.00 82.62 195 ASN A CA 1
ATOM 1539 C C . ASN A 1 195 ? 9.230 24.253 -6.444 1.00 82.62 195 ASN A C 1
ATOM 1541 O O . ASN A 1 195 ? 9.740 25.004 -5.616 1.00 82.62 195 ASN A O 1
ATOM 1545 N N . ASN A 1 196 ? 8.672 24.675 -7.580 1.00 76.06 196 ASN A N 1
ATOM 1546 C CA . ASN A 1 196 ? 8.594 26.082 -7.983 1.00 76.06 196 ASN A CA 1
ATOM 1547 C C . ASN A 1 196 ? 7.161 26.650 -7.872 1.00 76.06 196 ASN A C 1
ATOM 1549 O O . ASN A 1 196 ? 6.825 27.613 -8.555 1.00 76.06 196 ASN A O 1
ATOM 1553 N N . GLY A 1 197 ? 6.283 26.022 -7.083 1.00 72.12 197 GLY A N 1
ATOM 1554 C CA . GLY A 1 197 ? 4.861 26.365 -6.954 1.00 72.12 197 GLY A CA 1
ATOM 1555 C C . GLY A 1 197 ? 4.020 25.817 -8.108 1.00 72.12 197 GLY A C 1
ATOM 1556 O O . GLY A 1 197 ? 3.150 24.975 -7.898 1.00 72.12 197 GLY A O 1
ATOM 1557 N N . ASN A 1 198 ? 4.341 26.216 -9.339 1.00 76.31 198 ASN A N 1
ATOM 1558 C CA . ASN A 1 198 ? 3.530 25.891 -10.521 1.00 76.31 198 ASN A CA 1
ATOM 1559 C C . ASN A 1 198 ? 3.933 24.574 -11.198 1.00 76.31 198 ASN A C 1
ATOM 1561 O O . ASN A 1 198 ? 3.182 24.045 -12.014 1.00 76.31 198 ASN A O 1
ATOM 1565 N N . LYS A 1 199 ? 5.127 24.054 -10.890 1.00 79.56 199 LYS A N 1
ATOM 1566 C CA . LYS A 1 199 ? 5.673 22.828 -11.482 1.00 79.56 199 LYS A CA 1
ATOM 1567 C C . LYS A 1 199 ? 6.562 22.103 -10.482 1.00 79.56 199 LYS A C 1
ATOM 1569 O O . LYS A 1 199 ? 7.452 22.707 -9.877 1.00 79.56 199 LYS A O 1
ATOM 1574 N N . PHE A 1 200 ? 6.333 20.802 -10.349 1.00 87.81 200 PHE A N 1
ATOM 1575 C CA . PHE A 1 200 ? 7.090 19.919 -9.473 1.00 87.81 200 PHE A CA 1
ATOM 1576 C C . PHE A 1 200 ? 8.004 19.082 -10.364 1.00 87.81 200 PHE A C 1
ATOM 1578 O O . PHE A 1 200 ? 7.523 18.391 -11.263 1.00 87.81 200 PHE A O 1
ATOM 1585 N N . THR A 1 201 ? 9.316 19.184 -10.156 1.00 87.62 201 THR A N 1
ATOM 1586 C CA . THR A 1 201 ? 10.321 18.553 -11.024 1.00 87.62 201 THR A CA 1
ATOM 1587 C C . THR A 1 201 ? 11.271 17.692 -10.206 1.00 87.62 201 THR A C 1
ATOM 1589 O O . THR A 1 201 ? 11.648 18.035 -9.086 1.00 87.62 201 THR A O 1
ATOM 1592 N N . CYS A 1 202 ? 11.668 16.578 -10.797 1.00 87.19 202 CYS A N 1
ATOM 1593 C CA . CYS A 1 202 ? 12.591 15.606 -10.265 1.00 87.19 202 CYS A CA 1
ATOM 1594 C C . CYS A 1 202 ? 13.798 15.447 -11.185 1.00 87.19 202 CYS A C 1
ATOM 1596 O O . CYS A 1 202 ? 13.637 15.284 -12.393 1.00 87.19 202 CYS A O 1
ATOM 1598 N N . PHE A 1 203 ? 14.989 15.410 -10.595 1.00 85.31 203 PHE A N 1
ATOM 1599 C CA . PHE A 1 203 ? 16.219 15.017 -11.276 1.00 85.31 203 PHE A CA 1
ATOM 1600 C C . PHE A 1 203 ? 16.479 13.531 -11.021 1.00 85.31 203 PHE A C 1
ATOM 1602 O O . PHE A 1 203 ? 16.619 13.109 -9.864 1.00 85.31 203 PHE A O 1
ATOM 1609 N N . THR A 1 204 ? 16.542 12.738 -12.090 1.00 77.94 204 THR A N 1
ATOM 1610 C CA . THR A 1 204 ? 16.834 11.299 -12.010 1.00 77.94 204 THR A CA 1
ATOM 1611 C C . THR A 1 204 ? 18.341 11.022 -12.014 1.00 77.94 204 THR A C 1
ATOM 1613 O O . THR A 1 204 ? 19.147 11.887 -12.357 1.00 77.94 204 THR A O 1
ATOM 1616 N N . GLN A 1 205 ? 18.740 9.793 -11.661 1.00 65.44 205 GLN A N 1
ATOM 1617 C CA . GLN A 1 205 ? 20.137 9.332 -11.770 1.00 65.44 205 GLN A CA 1
ATOM 1618 C C . GLN A 1 205 ? 20.688 9.411 -13.201 1.00 65.44 205 GLN A C 1
ATOM 1620 O O . GLN A 1 205 ? 21.881 9.615 -13.387 1.00 65.44 205 GLN A O 1
ATOM 1625 N N . GLU A 1 206 ? 19.814 9.321 -14.203 1.00 66.00 206 GLU A N 1
ATOM 1626 C CA . GLU A 1 206 ? 20.165 9.462 -15.619 1.00 66.00 206 GLU A CA 1
ATOM 1627 C C . GLU A 1 206 ? 20.356 10.926 -16.059 1.00 66.00 206 GLU A C 1
ATOM 1629 O O . GLU A 1 206 ? 20.553 11.187 -17.243 1.00 66.00 206 GLU A O 1
ATOM 1634 N N . GLY A 1 207 ? 20.251 11.894 -15.139 1.00 65.00 207 GLY A N 1
ATOM 1635 C CA . GLY A 1 207 ? 20.403 13.320 -15.438 1.00 65.00 207 GLY A CA 1
ATOM 1636 C C . GLY A 1 207 ? 19.231 13.928 -16.214 1.00 65.00 207 GLY A C 1
ATOM 1637 O O . GLY A 1 207 ? 19.396 14.975 -16.833 1.00 65.00 207 GLY A O 1
ATOM 1638 N N . LYS A 1 208 ? 18.057 13.279 -16.206 1.00 75.25 208 LYS A N 1
ATOM 1639 C CA . LYS A 1 208 ? 16.850 13.767 -16.888 1.00 75.25 208 LYS A CA 1
ATOM 1640 C C . LYS A 1 208 ? 15.920 14.481 -15.910 1.00 75.25 208 LYS A C 1
ATOM 1642 O O . LYS A 1 208 ? 15.666 13.983 -14.810 1.00 75.25 208 LYS A O 1
ATOM 1647 N N . ASP A 1 209 ? 15.354 15.592 -16.369 1.00 85.75 209 ASP A N 1
ATOM 1648 C CA . ASP A 1 209 ? 14.312 16.335 -15.664 1.00 85.75 209 ASP A CA 1
ATOM 1649 C C . ASP A 1 209 ? 12.954 15.683 -15.939 1.00 85.75 209 ASP A C 1
ATOM 1651 O O . ASP A 1 209 ? 12.475 15.667 -17.076 1.00 85.75 209 ASP A O 1
ATOM 1655 N N . LYS A 1 210 ? 12.320 15.143 -14.898 1.00 89.12 210 LYS A N 1
ATOM 1656 C CA . LYS A 1 210 ? 10.994 14.518 -14.976 1.00 89.12 210 LYS A CA 1
ATOM 1657 C C . LYS A 1 210 ? 9.987 15.261 -14.110 1.00 89.12 210 LYS A C 1
ATOM 1659 O O . LYS A 1 210 ? 10.324 15.781 -13.051 1.00 89.12 210 LYS A O 1
ATOM 1664 N N . SER A 1 211 ? 8.734 15.315 -14.544 1.00 91.12 211 SER A N 1
ATOM 1665 C CA . SER A 1 211 ? 7.659 15.906 -13.743 1.00 91.12 211 SER A CA 1
ATOM 1666 C C . SER A 1 211 ? 7.299 15.021 -12.548 1.00 91.12 211 SER A C 1
ATOM 1668 O O . SER A 1 211 ? 7.382 13.799 -12.628 1.00 91.12 211 SER A O 1
ATOM 1670 N N . CYS A 1 212 ? 6.864 15.637 -11.452 1.00 91.81 212 CYS A N 1
ATOM 1671 C CA . CYS A 1 212 ? 6.355 14.974 -10.249 1.00 91.81 212 CYS A CA 1
ATOM 1672 C C . CYS A 1 212 ? 4.890 15.311 -10.012 1.00 91.81 212 CYS A C 1
ATOM 1674 O O . CYS A 1 212 ? 4.425 16.388 -10.391 1.00 91.81 212 CYS A O 1
ATOM 1676 N N . CYS A 1 213 ? 4.199 14.425 -9.300 1.00 92.19 213 CYS A N 1
ATOM 1677 C CA . CYS A 1 213 ? 2.858 14.695 -8.816 1.00 92.19 213 CYS A CA 1
ATOM 1678 C C . CYS A 1 213 ? 2.888 15.451 -7.473 1.00 92.19 213 CYS A C 1
ATOM 1680 O O . CYS A 1 213 ? 3.681 15.149 -6.584 1.00 92.19 213 CYS A O 1
ATOM 1682 N N . SER A 1 214 ? 1.994 16.424 -7.315 1.00 90.06 214 SER A N 1
ATOM 1683 C CA . SER A 1 214 ? 1.616 17.063 -6.050 1.00 90.06 214 SER A CA 1
ATOM 1684 C C . SER A 1 214 ? 0.339 16.454 -5.450 1.00 90.06 214 SER A C 1
ATOM 1686 O O . SER A 1 214 ? 0.083 16.615 -4.258 1.00 90.06 214 SER A O 1
ATOM 1688 N N . THR A 1 215 ? -0.451 15.722 -6.244 1.00 91.19 215 THR A N 1
ATOM 1689 C CA . THR A 1 215 ? -1.634 14.965 -5.795 1.00 91.19 215 THR A CA 1
ATOM 1690 C C . THR A 1 215 ? -1.470 13.466 -6.060 1.00 91.19 215 THR A C 1
ATOM 1692 O O . THR A 1 215 ? -0.647 13.085 -6.893 1.00 91.19 215 THR A O 1
ATOM 1695 N N . PRO A 1 216 ? -2.248 12.584 -5.402 1.00 92.44 216 PRO A N 1
ATOM 1696 C CA . PRO A 1 216 ? -2.250 11.163 -5.737 1.00 92.44 216 PRO A CA 1
ATOM 1697 C C . PRO A 1 216 ? -2.498 10.922 -7.232 1.00 92.44 216 PRO A C 1
ATOM 1699 O O . PRO A 1 216 ? -3.283 11.641 -7.854 1.00 92.44 216 PRO A O 1
ATOM 1702 N N . CYS A 1 217 ? -1.824 9.918 -7.792 1.00 93.19 217 CYS A N 1
ATOM 1703 C CA . CYS A 1 217 ? -2.033 9.470 -9.165 1.00 93.19 217 CYS A CA 1
ATOM 1704 C C . CYS A 1 217 ? -3.304 8.614 -9.248 1.00 93.19 217 CYS A C 1
ATOM 1706 O O . CYS A 1 217 ? -3.323 7.497 -8.724 1.00 93.19 217 CYS A O 1
ATOM 1708 N N . LEU A 1 218 ? -4.357 9.157 -9.868 1.00 91.62 218 LEU A N 1
ATOM 1709 C CA . LEU A 1 218 ? -5.710 8.588 -9.875 1.00 91.62 218 LEU A CA 1
ATOM 1710 C C . LEU A 1 218 ? -6.222 8.375 -11.300 1.00 91.62 218 LEU A C 1
ATOM 1712 O O . LEU A 1 218 ? -5.836 9.095 -12.224 1.00 91.62 218 LEU A O 1
ATOM 1716 N N . TYR A 1 219 ? -7.116 7.404 -11.480 1.00 88.50 219 TYR A N 1
ATOM 1717 C CA . TYR A 1 219 ? -7.731 7.148 -12.782 1.00 88.50 219 TYR A CA 1
ATOM 1718 C C . TYR A 1 219 ? -8.809 8.191 -13.092 1.00 88.50 219 TYR A C 1
ATOM 1720 O O . TYR A 1 219 ? -9.746 8.381 -12.312 1.00 88.50 219 TYR A O 1
ATOM 1728 N N . LEU A 1 220 ? -8.714 8.836 -14.256 1.00 86.56 220 LEU A N 1
ATOM 1729 C CA . LEU A 1 220 ? -9.713 9.788 -14.737 1.00 86.56 220 LEU A CA 1
ATOM 1730 C C . LEU A 1 220 ? -10.416 9.240 -15.973 1.00 86.56 220 LEU A C 1
ATOM 1732 O O . LEU A 1 220 ? -9.818 9.124 -17.041 1.00 86.56 220 LEU A O 1
ATOM 1736 N N . ASP A 1 221 ? -11.712 8.958 -15.838 1.00 81.56 221 ASP A N 1
ATOM 1737 C CA . ASP A 1 221 ? -12.501 8.340 -16.906 1.00 81.56 221 ASP A CA 1
ATOM 1738 C C . ASP A 1 221 ? -12.615 9.217 -18.166 1.00 81.56 221 ASP A C 1
ATOM 1740 O O . ASP A 1 221 ? -12.617 8.700 -19.279 1.00 81.56 221 ASP A O 1
ATOM 1744 N N . GLN A 1 222 ? -12.631 10.544 -18.007 1.00 87.75 222 GLN A N 1
ATOM 1745 C CA . GLN A 1 222 ? -12.702 11.498 -19.123 1.00 87.75 222 GLN A CA 1
ATOM 1746 C C . GLN A 1 222 ? -11.453 11.463 -20.012 1.00 87.75 222 GLN A C 1
ATOM 1748 O O . GLN A 1 222 ? -11.555 11.590 -21.228 1.00 87.75 222 GLN A O 1
ATOM 1753 N N . LEU A 1 223 ? -10.283 11.273 -19.398 1.00 85.25 223 LEU A N 1
ATOM 1754 C CA . LEU A 1 223 ? -8.989 11.202 -20.083 1.00 85.25 223 LEU A CA 1
ATOM 1755 C C . LEU A 1 223 ? -8.554 9.755 -20.342 1.00 85.25 223 LEU A C 1
ATOM 1757 O O . LEU A 1 223 ? -7.485 9.516 -20.896 1.00 85.25 223 LEU A O 1
ATOM 1761 N N . LYS A 1 224 ? -9.369 8.793 -19.895 1.00 84.69 224 LYS A N 1
ATOM 1762 C CA . LYS A 1 224 ? -9.129 7.352 -19.959 1.00 84.69 224 LYS A CA 1
ATOM 1763 C C . LYS A 1 224 ? -7.726 6.937 -19.505 1.00 84.69 224 LYS A C 1
ATOM 1765 O O . LYS A 1 224 ? -7.131 6.014 -20.053 1.00 84.69 224 LYS A O 1
ATOM 1770 N N . GLY A 1 225 ? -7.206 7.577 -18.465 1.00 86.62 225 GLY A N 1
ATOM 1771 C CA . GLY A 1 225 ? -5.850 7.321 -17.998 1.00 86.62 225 GLY A CA 1
ATOM 1772 C C . GLY A 1 225 ? -5.590 7.857 -16.604 1.00 86.62 225 GLY A C 1
ATOM 1773 O O . GLY A 1 225 ? -6.392 8.605 -16.037 1.00 86.62 225 GLY A O 1
ATOM 1774 N N . TYR A 1 226 ? -4.437 7.482 -16.064 1.00 91.06 226 TYR A N 1
ATOM 1775 C CA . TYR A 1 226 ? -3.995 7.931 -14.755 1.00 91.06 226 TYR A CA 1
ATOM 1776 C C . TYR A 1 226 ? -3.347 9.305 -14.838 1.00 91.06 226 TYR A C 1
ATOM 1778 O O . TYR A 1 226 ? -2.437 9.534 -15.635 1.00 91.06 226 TYR A O 1
ATOM 1786 N N . HIS A 1 227 ? -3.844 10.214 -14.009 1.00 93.56 227 HIS A N 1
ATOM 1787 C CA . HIS A 1 227 ? -3.410 11.599 -13.987 1.00 93.56 227 HIS A CA 1
ATOM 1788 C C . HIS A 1 227 ? -3.257 12.100 -12.556 1.00 93.56 227 HIS A C 1
ATOM 1790 O O . HIS A 1 227 ? -3.901 11.627 -11.615 1.00 93.56 227 HIS A O 1
ATOM 1796 N N . CYS A 1 228 ? -2.395 13.094 -12.411 1.00 93.19 228 CYS A N 1
ATOM 1797 C CA . CYS A 1 228 ? -2.186 13.833 -11.181 1.00 93.19 228 CYS A CA 1
ATOM 1798 C C . CYS A 1 228 ? -1.978 15.310 -11.515 1.00 93.19 228 CYS A C 1
ATOM 1800 O O . CYS A 1 228 ? -1.724 15.674 -12.665 1.00 93.19 228 CYS A O 1
ATOM 1802 N N . TYR A 1 229 ? -2.061 16.168 -10.508 1.00 92.31 229 TYR A N 1
ATOM 1803 C CA . TYR A 1 229 ? -1.583 17.536 -10.634 1.00 92.31 229 TYR A CA 1
ATOM 1804 C C . TYR A 1 229 ? -0.096 17.599 -10.304 1.00 92.31 229 TYR A C 1
ATOM 1806 O O . TYR A 1 229 ? 0.383 16.852 -9.457 1.00 92.31 229 TYR A O 1
ATOM 1814 N N . SER A 1 230 ? 0.618 18.494 -10.974 1.00 90.62 230 SER A N 1
ATOM 1815 C CA . SER A 1 230 ? 1.974 18.947 -10.688 1.00 90.62 230 SER A CA 1
ATOM 1816 C C . SER A 1 230 ? 1.891 20.450 -10.454 1.00 90.62 230 SER A C 1
ATOM 1818 O O . SER A 1 230 ? 1.896 21.237 -11.401 1.00 90.62 230 SER A O 1
ATOM 1820 N N . GLY A 1 231 ? 1.699 20.847 -9.197 1.00 87.50 231 GLY A N 1
ATOM 1821 C CA . GLY A 1 231 ? 1.248 22.204 -8.883 1.00 87.50 231 GLY A CA 1
ATOM 1822 C C . GLY A 1 231 ? -0.160 22.422 -9.436 1.00 87.50 231 GLY A C 1
ATOM 1823 O O . GLY A 1 231 ? -1.091 21.738 -9.018 1.00 87.50 231 GLY A O 1
ATOM 1824 N N . GLU A 1 232 ? -0.297 23.328 -10.401 1.00 87.06 232 GLU A N 1
ATOM 1825 C CA . GLU A 1 232 ? -1.570 23.646 -11.069 1.00 87.06 232 GLU A CA 1
ATOM 1826 C C . GLU A 1 232 ? -1.769 22.874 -12.383 1.00 87.06 232 GLU A C 1
ATOM 1828 O O . GLU A 1 232 ? -2.870 22.833 -12.930 1.00 87.06 232 GLU A O 1
ATOM 1833 N N . THR A 1 233 ? -0.715 22.237 -12.901 1.00 90.25 233 THR A N 1
ATOM 1834 C CA . THR A 1 233 ? -0.760 21.568 -14.206 1.00 90.25 233 THR A CA 1
ATOM 1835 C C . THR A 1 233 ? -1.194 20.119 -14.051 1.00 90.25 233 THR A C 1
ATOM 1837 O O . THR A 1 233 ? -0.584 19.371 -13.291 1.00 90.25 233 THR A O 1
ATOM 1840 N N . GLN A 1 234 ? -2.205 19.689 -14.801 1.00 92.94 234 GLN A N 1
ATOM 1841 C CA . GLN A 1 234 ? -2.582 18.279 -14.873 1.00 92.94 234 GLN A CA 1
ATOM 1842 C C . GLN A 1 234 ? -1.645 17.526 -15.824 1.00 92.94 234 GLN A C 1
ATOM 1844 O O . GLN A 1 234 ? -1.448 17.940 -16.965 1.00 92.94 234 GLN A O 1
ATOM 1849 N N . ILE A 1 235 ? -1.073 16.418 -15.357 1.00 92.38 235 ILE A N 1
ATOM 1850 C CA . ILE A 1 235 ? -0.131 15.590 -16.115 1.00 92.38 235 ILE A CA 1
ATOM 1851 C C . ILE A 1 235 ? -0.509 14.111 -16.022 1.00 92.38 235 ILE A C 1
ATOM 1853 O O . ILE A 1 235 ? -1.163 13.681 -15.068 1.00 92.38 235 ILE A O 1
ATOM 1857 N N . GLN A 1 236 ? -0.076 13.327 -17.008 1.00 93.50 236 GLN A N 1
ATOM 1858 C CA . GLN A 1 236 ? -0.167 11.870 -16.956 1.00 93.50 236 GLN A CA 1
ATOM 1859 C C . GLN A 1 236 ? 0.788 11.320 -15.890 1.00 93.50 236 GLN A C 1
ATOM 1861 O O . GLN A 1 236 ? 1.877 11.858 -15.673 1.00 93.50 236 GLN A O 1
ATOM 1866 N N . CYS A 1 237 ? 0.382 10.241 -15.230 1.00 92.75 237 CYS A N 1
ATOM 1867 C CA . CYS A 1 237 ? 1.189 9.579 -14.217 1.00 92.75 237 CYS A CA 1
ATOM 1868 C C . CYS A 1 237 ? 1.047 8.056 -14.269 1.00 92.75 237 CYS A C 1
ATOM 1870 O O . CYS A 1 237 ? 0.110 7.505 -14.844 1.00 92.75 237 CYS A O 1
ATOM 1872 N N . SER A 1 238 ? 2.003 7.383 -13.641 1.00 92.19 238 SER A N 1
ATOM 1873 C CA . SER A 1 238 ? 2.047 5.950 -13.424 1.00 92.19 238 SER A CA 1
ATOM 1874 C C . SER A 1 238 ? 1.605 5.664 -11.987 1.00 92.19 238 SER A C 1
ATOM 1876 O O . SER A 1 238 ? 2.333 6.003 -11.049 1.00 92.19 238 SER A O 1
ATOM 1878 N N . PRO A 1 239 ? 0.436 5.043 -11.766 1.00 90.75 239 PRO A N 1
ATOM 1879 C CA . PRO A 1 239 ? 0.005 4.686 -10.427 1.00 90.75 239 PRO A CA 1
ATOM 1880 C C . PRO A 1 239 ? 0.952 3.648 -9.827 1.00 90.75 239 PRO A C 1
ATOM 1882 O O . PRO A 1 239 ? 1.468 2.768 -10.513 1.00 90.75 239 PRO A O 1
ATOM 1885 N N . GLN A 1 240 ? 1.126 3.691 -8.512 1.00 89.50 240 GLN A N 1
ATOM 1886 C CA . GLN A 1 240 ? 1.703 2.573 -7.780 1.00 89.50 240 GLN A CA 1
ATOM 1887 C C . GLN A 1 240 ? 0.620 1.503 -7.581 1.00 89.50 240 GLN A C 1
ATOM 1889 O O . GLN A 1 240 ? -0.343 1.753 -6.853 1.00 89.50 240 GLN A O 1
ATOM 1894 N N . TYR A 1 241 ? 0.742 0.350 -8.248 1.00 85.88 241 TYR A N 1
ATOM 1895 C CA . TYR A 1 241 ? -0.296 -0.694 -8.187 1.00 85.88 241 TYR A CA 1
ATOM 1896 C C . TYR A 1 241 ? 0.210 -2.142 -8.236 1.00 85.88 241 TYR A C 1
ATOM 1898 O O . TYR A 1 241 ? -0.517 -3.015 -7.784 1.00 85.88 241 TYR A O 1
ATOM 1906 N N . SER A 1 242 ? 1.416 -2.450 -8.732 1.00 86.44 242 SER A N 1
ATOM 1907 C CA . SER A 1 242 ? 1.909 -3.840 -8.774 1.00 86.44 242 SER A CA 1
ATOM 1908 C C . SER A 1 242 ? 3.390 -3.971 -8.415 1.00 86.44 242 SER A C 1
ATOM 1910 O O . SER A 1 242 ? 4.200 -3.100 -8.728 1.00 86.44 242 SER A O 1
ATOM 1912 N N . LEU A 1 243 ? 3.740 -5.082 -7.758 1.00 81.00 243 LEU A N 1
ATOM 1913 C CA . LEU A 1 243 ? 5.120 -5.555 -7.578 1.00 81.00 243 LEU A CA 1
ATOM 1914 C C . LEU A 1 243 ? 5.415 -6.800 -8.412 1.00 81.00 243 LEU A C 1
ATOM 1916 O O . LEU A 1 243 ? 6.484 -7.388 -8.265 1.00 81.00 243 LEU A O 1
ATOM 1920 N N . ILE A 1 244 ? 4.471 -7.233 -9.247 1.00 74.06 244 ILE A N 1
ATOM 1921 C CA . ILE A 1 244 ? 4.606 -8.430 -10.066 1.00 74.06 244 ILE A CA 1
ATOM 1922 C C . ILE A 1 244 ? 4.250 -8.168 -11.532 1.00 74.06 244 ILE A C 1
ATOM 1924 O O . ILE A 1 244 ? 3.430 -7.311 -11.885 1.00 74.06 244 ILE A O 1
ATOM 1928 N N . THR A 1 245 ? 4.864 -8.960 -12.400 1.00 77.12 245 THR A N 1
ATOM 1929 C CA . THR A 1 245 ? 4.564 -9.020 -13.829 1.00 77.12 245 THR A CA 1
ATOM 1930 C C . THR A 1 245 ? 3.264 -9.764 -14.110 1.00 77.12 245 THR A C 1
ATOM 1932 O O . THR A 1 245 ? 2.792 -10.540 -13.284 1.00 77.12 245 THR A O 1
ATOM 1935 N N . ALA A 1 246 ? 2.716 -9.610 -15.317 1.00 70.56 246 ALA A N 1
ATOM 1936 C CA . ALA A 1 246 ? 1.561 -10.375 -15.793 1.00 70.56 246 ALA A CA 1
ATOM 1937 C C . ALA A 1 246 ? 1.796 -11.900 -15.765 1.00 70.56 246 ALA A C 1
ATOM 1939 O O . ALA A 1 246 ? 0.850 -12.679 -15.695 1.00 70.56 246 ALA A O 1
ATOM 1940 N N . LYS A 1 247 ? 3.066 -12.329 -15.792 1.00 63.59 247 LYS A N 1
ATOM 1941 C CA . LYS A 1 247 ? 3.478 -13.734 -15.659 1.00 63.59 247 LYS A CA 1
ATOM 1942 C C . LYS A 1 247 ? 3.662 -14.182 -14.202 1.00 63.59 247 LYS A C 1
ATOM 1944 O O . LYS A 1 247 ? 4.022 -15.331 -13.977 1.00 63.59 247 LYS A O 1
ATOM 1949 N N . GLY A 1 248 ? 3.440 -13.295 -13.232 1.00 67.44 248 GLY A N 1
ATOM 1950 C CA . GLY A 1 248 ? 3.606 -13.561 -11.802 1.00 67.44 248 GLY A CA 1
ATOM 1951 C C . GLY A 1 248 ? 5.020 -13.331 -11.257 1.00 67.44 248 GLY A C 1
ATOM 1952 O O . GLY A 1 248 ? 5.220 -13.450 -10.054 1.00 67.44 248 GLY A O 1
ATOM 1953 N N . ASN A 1 249 ? 5.994 -12.963 -12.097 1.00 66.62 249 ASN A N 1
ATOM 1954 C CA . ASN A 1 249 ? 7.368 -12.707 -11.640 1.00 66.62 249 ASN A CA 1
ATOM 1955 C C . ASN A 1 249 ? 7.407 -11.457 -10.767 1.00 66.62 249 ASN A C 1
ATOM 1957 O O . ASN A 1 249 ? 6.829 -10.444 -11.163 1.00 66.62 249 ASN A O 1
ATOM 1961 N N . ARG A 1 250 ? 8.146 -11.491 -9.660 1.00 74.38 250 ARG A N 1
ATOM 1962 C CA . ARG A 1 250 ? 8.397 -10.309 -8.834 1.00 74.38 250 ARG A CA 1
ATOM 1963 C C . ARG A 1 250 ? 9.280 -9.301 -9.579 1.00 74.38 250 ARG A C 1
ATOM 1965 O O . ARG A 1 250 ? 10.225 -9.673 -10.268 1.00 74.38 250 ARG A O 1
ATOM 1972 N N . CYS A 1 251 ? 8.928 -8.029 -9.459 1.00 74.75 251 CYS A N 1
ATOM 1973 C CA . CYS A 1 251 ? 9.727 -6.901 -9.908 1.00 74.75 251 CYS A CA 1
ATOM 1974 C C . CYS A 1 251 ? 10.783 -6.554 -8.861 1.00 74.75 251 CYS A C 1
ATOM 1976 O O . CYS A 1 251 ? 10.521 -6.665 -7.660 1.00 74.75 251 CYS A O 1
ATOM 1978 N N . ARG A 1 252 ? 11.938 -6.063 -9.309 1.00 73.88 252 ARG A N 1
ATOM 1979 C CA . ARG A 1 252 ? 12.957 -5.515 -8.412 1.00 73.88 252 ARG A CA 1
ATOM 1980 C C . ARG A 1 252 ? 12.384 -4.391 -7.545 1.00 73.88 252 ARG A C 1
ATOM 1982 O O . ARG A 1 252 ? 11.580 -3.584 -8.007 1.00 73.88 252 ARG A O 1
ATOM 1989 N N . ASP A 1 253 ? 12.834 -4.303 -6.297 1.00 70.19 253 ASP A N 1
ATOM 1990 C CA . ASP A 1 253 ? 12.321 -3.303 -5.351 1.00 70.19 253 ASP A CA 1
ATOM 1991 C C . ASP A 1 253 ? 12.725 -1.860 -5.732 1.00 70.19 253 ASP A C 1
ATOM 1993 O O . ASP A 1 253 ? 11.984 -0.916 -5.445 1.00 70.19 253 ASP A O 1
ATOM 1997 N N . ASP A 1 254 ? 13.858 -1.689 -6.426 1.00 69.00 254 ASP A N 1
ATOM 1998 C CA . ASP A 1 254 ? 14.345 -0.409 -6.962 1.00 69.00 254 ASP A CA 1
ATOM 1999 C C . ASP A 1 254 ? 13.775 -0.061 -8.350 1.00 69.00 254 ASP A C 1
ATOM 2001 O O . ASP A 1 254 ? 13.872 1.085 -8.784 1.00 69.00 254 ASP A O 1
ATOM 2005 N N . HIS A 1 255 ? 13.149 -1.029 -9.022 1.00 75.25 255 HIS A N 1
ATOM 2006 C CA . HIS A 1 255 ? 12.452 -0.871 -10.300 1.00 75.25 255 HIS A CA 1
ATOM 2007 C C . HIS A 1 255 ? 11.107 -1.624 -10.271 1.00 75.25 255 HIS A C 1
ATOM 2009 O O . HIS A 1 255 ? 10.968 -2.657 -10.936 1.00 75.25 255 HIS A O 1
ATOM 2015 N N . PRO A 1 256 ? 10.128 -1.158 -9.464 1.00 83.31 256 PRO A N 1
ATOM 2016 C CA . PRO A 1 256 ? 8.792 -1.754 -9.398 1.00 83.31 256 PRO A CA 1
ATOM 2017 C C . PRO A 1 256 ? 8.006 -1.553 -10.707 1.00 83.31 256 PRO A C 1
ATOM 2019 O O . PRO A 1 256 ? 8.517 -1.039 -11.691 1.00 83.31 256 PRO A O 1
ATOM 2022 N N . CYS A 1 257 ? 6.736 -1.955 -10.760 1.00 88.38 257 CYS A N 1
ATOM 2023 C CA . CYS A 1 257 ? 5.930 -1.668 -11.945 1.00 88.38 257 CYS A CA 1
ATOM 2024 C C . CYS A 1 257 ? 5.681 -0.171 -12.116 1.00 88.38 257 CYS A C 1
ATOM 2026 O O . CYS A 1 257 ? 5.016 0.443 -11.278 1.00 88.38 257 CYS A O 1
ATOM 2028 N N . ALA A 1 258 ? 6.148 0.378 -13.235 1.00 89.75 258 ALA A N 1
ATOM 2029 C CA . ALA A 1 258 ? 5.823 1.725 -13.675 1.00 89.75 258 ALA A CA 1
ATOM 2030 C C . ALA A 1 258 ? 5.937 1.861 -15.202 1.00 89.75 258 ALA A C 1
ATOM 2032 O O . ALA A 1 258 ? 6.227 0.879 -15.889 1.00 89.75 258 ALA A O 1
ATOM 2033 N N . THR A 1 259 ? 5.668 3.053 -15.739 1.00 89.44 259 THR A N 1
ATOM 2034 C CA . THR A 1 259 ? 5.829 3.326 -17.176 1.00 89.44 259 THR A CA 1
ATOM 2035 C C . THR A 1 259 ? 7.262 3.693 -17.542 1.00 89.44 259 THR A C 1
ATOM 2037 O O . THR A 1 259 ? 7.728 3.340 -18.620 1.00 89.44 259 THR A O 1
ATOM 2040 N N . TYR A 1 260 ? 7.986 4.387 -16.659 1.00 86.38 260 TYR A N 1
ATOM 2041 C CA . TYR A 1 260 ? 9.370 4.824 -16.890 1.00 86.38 260 TYR A CA 1
ATOM 2042 C C . TYR A 1 260 ? 9.579 5.678 -18.154 1.00 86.38 260 TYR A C 1
ATOM 2044 O O . TYR A 1 260 ? 10.704 5.811 -18.637 1.00 86.38 260 TYR A O 1
ATOM 2052 N N . GLY A 1 261 ? 8.507 6.301 -18.651 1.00 82.81 261 GLY A N 1
ATOM 2053 C CA . GLY A 1 261 ? 8.491 7.088 -19.885 1.00 82.81 261 GLY A CA 1
ATOM 2054 C C . GLY A 1 261 ? 7.942 6.344 -21.106 1.00 82.81 261 GLY A C 1
ATOM 2055 O O . GLY A 1 261 ? 7.803 6.964 -22.154 1.00 82.81 261 GLY A O 1
ATOM 2056 N N . GLU A 1 262 ? 7.599 5.063 -20.966 1.00 85.25 262 GLU A N 1
ATOM 2057 C CA . GLU A 1 262 ? 6.947 4.262 -22.007 1.00 85.25 262 GLU A CA 1
ATOM 2058 C C . GLU A 1 262 ? 5.412 4.388 -21.958 1.00 85.25 262 GLU A C 1
ATOM 2060 O O . GLU A 1 262 ? 4.831 4.913 -21.004 1.00 85.25 262 GLU A O 1
ATOM 2065 N N . ASP A 1 263 ? 4.733 3.860 -22.976 1.00 83.19 263 ASP A N 1
ATOM 2066 C CA . ASP A 1 263 ? 3.267 3.752 -23.038 1.00 83.19 263 ASP A CA 1
ATOM 2067 C C . ASP A 1 263 ? 2.719 2.459 -22.394 1.00 83.19 263 ASP A C 1
ATOM 2069 O O . ASP A 1 263 ? 1.505 2.268 -22.286 1.00 83.19 263 ASP A O 1
ATOM 2073 N N . TYR A 1 264 ? 3.602 1.584 -21.905 1.00 82.62 264 TYR A N 1
ATOM 2074 C CA . TYR A 1 264 ? 3.259 0.350 -21.201 1.00 82.62 264 TYR A CA 1
ATOM 2075 C C . TYR A 1 264 ? 3.925 0.261 -19.826 1.00 82.62 264 TYR A C 1
ATOM 2077 O O . TYR A 1 264 ? 4.967 0.854 -19.562 1.00 82.62 264 TYR A O 1
ATOM 2085 N N . TYR A 1 265 ? 3.340 -0.549 -18.940 1.00 87.12 265 TYR A N 1
ATOM 2086 C CA . TYR A 1 265 ? 3.908 -0.816 -17.620 1.00 87.12 265 TYR A CA 1
ATOM 2087 C C . TYR A 1 265 ? 4.850 -2.010 -17.643 1.00 87.12 265 TYR A C 1
ATOM 2089 O O . TYR A 1 265 ? 4.490 -3.102 -18.106 1.00 87.12 265 TYR A O 1
ATOM 2097 N N . TRP A 1 266 ? 6.033 -1.836 -17.075 1.00 87.94 266 TRP A N 1
ATOM 2098 C CA . TRP A 1 266 ? 7.045 -2.878 -17.022 1.00 87.94 266 TRP A CA 1
ATOM 2099 C C . TRP A 1 266 ? 7.944 -2.730 -15.801 1.00 87.94 266 TRP A C 1
ATOM 2101 O O . TRP A 1 266 ? 7.882 -1.746 -15.068 1.00 87.94 266 TRP A O 1
ATOM 2111 N N . CYS A 1 267 ? 8.749 -3.761 -15.568 1.00 83.81 267 CYS A N 1
ATOM 2112 C CA . CYS A 1 267 ? 9.764 -3.774 -14.529 1.00 83.81 267 CYS A CA 1
ATOM 2113 C C . CYS A 1 267 ? 10.914 -4.720 -14.894 1.00 83.81 267 CYS A C 1
ATOM 2115 O O . CYS A 1 267 ? 10.800 -5.554 -15.806 1.00 83.81 267 CYS A O 1
ATOM 2117 N N . PHE A 1 268 ? 12.015 -4.627 -14.151 1.00 77.00 268 PHE A N 1
ATOM 2118 C CA . PHE A 1 268 ? 13.088 -5.618 -14.195 1.00 77.00 268 PHE A CA 1
ATOM 2119 C C . PHE A 1 268 ? 12.775 -6.790 -13.258 1.00 77.00 268 PHE A C 1
ATOM 2121 O O . PHE A 1 268 ? 12.339 -6.583 -12.129 1.00 77.00 268 PHE A O 1
ATOM 2128 N N . ILE A 1 269 ? 13.029 -8.017 -13.722 1.00 69.44 269 ILE A N 1
ATOM 2129 C CA . ILE A 1 269 ? 12.661 -9.274 -13.030 1.00 69.44 269 ILE A CA 1
ATOM 2130 C C . ILE A 1 269 ? 13.867 -10.146 -12.650 1.00 69.44 269 ILE A C 1
ATOM 2132 O O . ILE A 1 269 ? 13.722 -11.333 -12.372 1.00 69.44 269 ILE A O 1
ATOM 2136 N N . ASN A 1 270 ? 15.079 -9.598 -12.731 1.00 63.22 270 ASN A N 1
ATOM 2137 C CA . ASN A 1 270 ? 16.310 -10.382 -12.629 1.00 63.22 270 ASN A CA 1
ATOM 2138 C C . ASN A 1 270 ? 16.710 -10.628 -11.173 1.00 63.22 270 ASN A C 1
ATOM 2140 O O . ASN A 1 270 ? 17.673 -10.031 -10.702 1.00 63.22 270 ASN A O 1
ATOM 2144 N N . ASP A 1 271 ? 15.999 -11.529 -10.501 1.00 63.44 271 ASP A N 1
ATOM 2145 C CA . ASP A 1 271 ? 16.447 -12.097 -9.232 1.00 63.44 271 ASP A CA 1
ATOM 2146 C C . ASP A 1 271 ? 17.367 -13.288 -9.528 1.00 63.44 271 ASP A C 1
ATOM 2148 O O . ASP A 1 271 ? 16.986 -14.241 -10.224 1.00 63.44 271 ASP A O 1
ATOM 2152 N N . LYS A 1 272 ? 18.605 -13.224 -9.036 1.00 66.00 272 LYS A N 1
ATOM 2153 C CA . LYS A 1 272 ? 19.542 -14.347 -9.089 1.00 66.00 272 LYS A CA 1
ATOM 2154 C C . LYS A 1 272 ? 19.512 -15.101 -7.772 1.00 66.00 272 LYS A C 1
ATOM 2156 O O . LYS A 1 272 ? 19.316 -14.529 -6.702 1.00 66.00 272 LYS A O 1
ATOM 2161 N N . ALA A 1 273 ? 19.758 -16.392 -7.855 1.00 71.38 273 ALA A N 1
ATOM 2162 C CA . ALA A 1 273 ? 20.100 -17.194 -6.707 1.00 71.38 273 ALA A CA 1
ATOM 2163 C C . ALA A 1 273 ? 21.608 -17.079 -6.416 1.00 71.38 273 ALA A C 1
ATOM 2165 O O . ALA A 1 273 ? 22.388 -16.620 -7.252 1.00 71.38 273 ALA A O 1
ATOM 2166 N N . LYS A 1 274 ? 22.030 -17.514 -5.228 1.00 68.81 274 LYS A N 1
ATOM 2167 C CA . LYS A 1 274 ? 23.409 -17.435 -4.717 1.00 68.81 274 LYS A CA 1
ATOM 2168 C C . LYS A 1 274 ? 24.458 -17.994 -5.681 1.00 68.81 274 LYS A C 1
ATOM 2170 O O . LYS A 1 274 ? 25.587 -17.515 -5.713 1.00 68.81 274 LYS A O 1
ATOM 2175 N N . ASP A 1 275 ? 24.107 -19.009 -6.464 1.00 65.75 275 ASP A N 1
ATOM 2176 C CA . ASP A 1 275 ? 24.988 -19.624 -7.463 1.00 65.75 275 ASP A CA 1
ATOM 2177 C C . ASP A 1 275 ? 25.083 -18.838 -8.785 1.00 65.75 275 ASP A C 1
ATOM 2179 O O . ASP A 1 275 ? 25.739 -19.294 -9.720 1.00 65.75 275 ASP A O 1
ATOM 2183 N N . GLY A 1 276 ? 24.460 -17.658 -8.864 1.00 64.50 276 GLY A N 1
ATOM 2184 C CA . GLY A 1 276 ? 24.442 -16.786 -10.038 1.00 64.50 276 GLY A CA 1
ATOM 2185 C C . GLY A 1 276 ? 23.390 -17.171 -11.080 1.00 64.50 276 GLY A C 1
ATOM 2186 O O . GLY A 1 276 ? 23.280 -16.501 -12.108 1.00 64.50 276 GLY A O 1
ATOM 2187 N N . LYS A 1 277 ? 22.603 -18.229 -10.839 1.00 70.06 277 LYS A N 1
ATOM 2188 C CA . LYS A 1 277 ? 21.524 -18.639 -11.744 1.00 70.06 277 LYS A CA 1
ATOM 2189 C C . LYS A 1 277 ? 20.294 -17.774 -11.546 1.00 70.06 277 LYS A C 1
ATOM 2191 O O . LYS A 1 277 ? 20.005 -17.328 -10.442 1.00 70.06 277 LYS A O 1
ATOM 2196 N N . TYR A 1 278 ? 19.528 -17.586 -12.611 1.00 69.12 278 TYR A N 1
ATOM 2197 C CA . TYR A 1 278 ? 18.250 -16.900 -12.507 1.00 69.12 278 TYR A CA 1
ATOM 2198 C C . TYR A 1 278 ? 17.229 -17.762 -11.776 1.00 69.12 278 TYR A C 1
ATOM 2200 O O . TYR A 1 278 ? 17.108 -18.969 -12.013 1.00 69.12 278 TYR A O 1
ATOM 2208 N N . CYS A 1 279 ? 16.481 -17.106 -10.901 1.00 69.62 279 CYS A N 1
ATOM 2209 C CA . CYS A 1 279 ? 15.306 -17.688 -10.296 1.00 69.62 279 CYS A CA 1
ATOM 2210 C C . CYS A 1 279 ? 14.223 -17.908 -11.353 1.00 69.62 279 CYS A C 1
ATOM 2212 O O . CYS A 1 279 ? 14.046 -17.116 -12.285 1.00 69.62 279 CYS A O 1
ATOM 2214 N N . ARG A 1 280 ? 13.475 -18.996 -11.196 1.00 65.06 280 ARG A N 1
ATOM 2215 C CA . ARG A 1 280 ? 12.338 -19.320 -12.045 1.00 65.06 280 ARG A CA 1
ATOM 2216 C C . ARG A 1 280 ? 11.262 -18.262 -11.906 1.00 65.06 280 ARG A C 1
ATOM 2218 O O . ARG A 1 280 ? 10.951 -17.796 -10.814 1.00 65.06 280 ARG A O 1
ATOM 2225 N N . SER A 1 281 ? 10.614 -17.980 -13.026 1.00 54.19 281 SER A N 1
ATOM 2226 C CA . SER A 1 281 ? 9.485 -17.055 -13.123 1.00 54.19 281 SER A CA 1
ATOM 2227 C C . SER A 1 281 ? 8.364 -17.350 -12.119 1.00 54.19 281 SER A C 1
ATOM 2229 O O . SER A 1 281 ? 7.827 -16.445 -11.491 1.00 54.19 281 SER A O 1
ATOM 2231 N N . ASN A 1 282 ? 8.032 -18.628 -11.929 1.00 50.66 282 ASN A N 1
ATOM 2232 C CA . ASN A 1 282 ? 6.960 -19.067 -11.035 1.00 50.66 282 ASN A CA 1
ATOM 2233 C C . ASN A 1 282 ? 7.395 -19.268 -9.571 1.00 50.66 282 ASN A C 1
ATOM 2235 O O . ASN A 1 282 ? 6.575 -19.696 -8.765 1.00 50.66 282 ASN A O 1
ATOM 2239 N N . TYR A 1 283 ? 8.662 -19.004 -9.239 1.00 62.75 283 TYR A N 1
ATOM 2240 C CA . TYR A 1 283 ? 9.233 -19.152 -7.898 1.00 62.75 283 TYR A CA 1
ATOM 2241 C C . TYR A 1 283 ? 10.423 -18.191 -7.755 1.00 62.75 283 TYR A C 1
ATOM 2243 O O . TYR A 1 283 ? 11.574 -18.617 -7.683 1.00 62.75 283 TYR A O 1
ATOM 2251 N N . ALA A 1 284 ? 10.122 -16.889 -7.826 1.00 63.41 284 ALA A N 1
ATOM 2252 C CA . ALA A 1 284 ? 11.078 -15.787 -7.711 1.00 63.41 284 ALA A CA 1
ATOM 2253 C C . ALA A 1 284 ? 11.668 -15.681 -6.297 1.00 63.41 284 ALA A C 1
ATOM 2255 O O . ALA A 1 284 ? 11.364 -16.480 -5.423 1.00 63.41 284 ALA A O 1
ATOM 2256 N N . CYS A 1 285 ? 12.522 -14.699 -6.037 1.00 68.06 285 CYS A N 1
ATOM 2257 C CA . CYS A 1 285 ? 13.133 -14.594 -4.723 1.00 68.06 285 CYS A CA 1
ATOM 2258 C C . CYS A 1 285 ? 12.166 -14.126 -3.633 1.00 68.06 285 CYS A C 1
ATOM 2260 O O . CYS A 1 285 ? 11.776 -12.959 -3.596 1.00 68.06 285 CYS A O 1
ATOM 2262 N N . ALA A 1 286 ? 11.791 -15.023 -2.714 1.00 61.94 286 ALA A N 1
ATOM 2263 C CA . ALA A 1 286 ? 10.935 -14.695 -1.575 1.00 61.94 286 ALA A CA 1
ATOM 2264 C C . ALA A 1 286 ? 11.114 -15.674 -0.405 1.00 61.94 286 ALA A C 1
ATOM 2266 O O . ALA A 1 286 ? 11.756 -16.711 -0.519 1.00 61.94 286 ALA A O 1
ATOM 2267 N N . LYS A 1 287 ? 10.555 -15.331 0.761 1.00 60.84 287 LYS A N 1
ATOM 2268 C CA . LYS A 1 287 ? 10.721 -16.132 1.982 1.00 60.84 287 LYS A CA 1
ATOM 2269 C C . LYS A 1 287 ? 9.905 -17.425 1.990 1.00 60.84 287 LYS A C 1
ATOM 2271 O O . LYS A 1 287 ? 10.321 -18.340 2.675 1.00 60.84 287 LYS A O 1
ATOM 2276 N N . TYR A 1 288 ? 8.802 -17.517 1.243 1.00 59.03 288 TYR A N 1
ATOM 2277 C CA . TYR A 1 288 ? 7.926 -18.692 1.026 1.00 59.03 288 TYR A CA 1
ATOM 2278 C C . TYR A 1 288 ? 7.507 -19.584 2.217 1.00 59.03 288 TYR A C 1
ATOM 2280 O O . TYR A 1 288 ? 6.714 -20.478 1.965 1.00 59.03 288 TYR A O 1
ATOM 2288 N N . ASP A 1 289 ? 7.961 -19.330 3.456 1.00 66.81 289 ASP A N 1
ATOM 2289 C CA . ASP A 1 289 ? 7.813 -20.115 4.712 1.00 66.81 289 ASP A CA 1
ATOM 2290 C C . ASP A 1 289 ? 9.135 -20.240 5.512 1.00 66.81 289 ASP A C 1
ATOM 2292 O O . ASP A 1 289 ? 9.139 -20.677 6.663 1.00 66.81 289 ASP A O 1
ATOM 2296 N N . LYS A 1 290 ? 10.272 -19.851 4.934 1.00 61.75 290 LYS A N 1
ATOM 2297 C CA . LYS A 1 290 ? 11.603 -19.824 5.551 1.00 61.75 290 LYS A CA 1
ATOM 2298 C C . LYS A 1 290 ? 11.947 -18.453 6.135 1.00 61.75 290 LYS A C 1
ATOM 2300 O O . LYS A 1 290 ? 11.394 -17.420 5.762 1.00 61.75 290 LYS A O 1
ATOM 2305 N N . SER A 1 291 ? 12.936 -18.432 7.028 1.00 66.81 291 SER A N 1
ATOM 2306 C CA . SER A 1 291 ? 13.521 -17.187 7.551 1.00 66.81 291 SER A CA 1
ATOM 2307 C C . SER A 1 291 ? 14.184 -16.345 6.452 1.00 66.81 291 SER A C 1
ATOM 2309 O O . SER A 1 291 ? 14.159 -15.110 6.505 1.00 66.81 291 SER A O 1
ATOM 2311 N N . ASN A 1 292 ? 14.726 -17.030 5.444 1.00 63.62 292 ASN A N 1
ATOM 2312 C CA . ASN A 1 292 ? 15.607 -16.489 4.422 1.00 63.62 292 ASN A CA 1
ATOM 2313 C C . ASN A 1 292 ? 14.950 -16.578 3.038 1.00 63.62 292 ASN A C 1
ATOM 2315 O O . ASN A 1 292 ? 14.285 -17.577 2.752 1.00 63.62 292 ASN A O 1
ATOM 2319 N N . PRO A 1 293 ? 15.108 -15.556 2.179 1.00 67.69 293 PRO A N 1
ATOM 2320 C CA . PRO A 1 293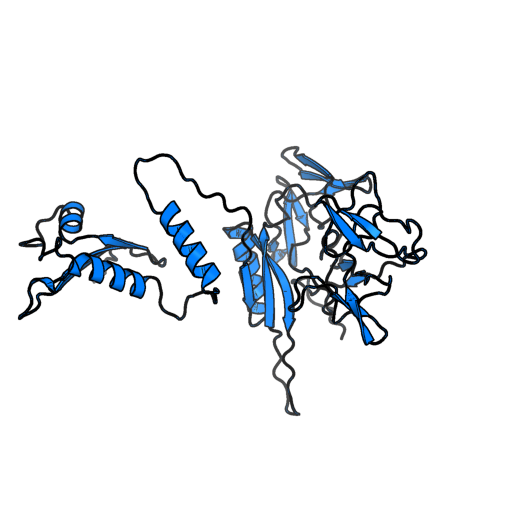 ? 14.569 -15.578 0.828 1.00 67.69 293 PRO A CA 1
ATOM 2321 C C . PRO A 1 293 ? 15.279 -16.637 -0.027 1.00 67.69 293 PRO A C 1
ATOM 2323 O O . PRO A 1 293 ? 16.508 -16.722 -0.047 1.00 67.69 293 PRO A O 1
ATOM 2326 N N . TRP A 1 294 ? 14.508 -17.439 -0.751 1.00 79.62 294 TRP A N 1
ATOM 2327 C CA . TRP A 1 294 ? 15.001 -18.481 -1.648 1.00 79.62 294 TRP A CA 1
ATOM 2328 C C . TRP A 1 294 ? 14.137 -18.559 -2.909 1.00 79.62 294 TRP A C 1
ATOM 2330 O O . TRP A 1 294 ? 13.045 -17.994 -2.967 1.00 79.62 294 TRP A O 1
ATOM 2340 N N . CYS A 1 295 ? 14.649 -19.229 -3.935 1.00 75.56 295 CYS A N 1
ATOM 2341 C CA . CYS A 1 295 ? 13.968 -19.418 -5.209 1.00 75.56 295 CYS A CA 1
ATOM 2342 C C . CYS A 1 295 ? 14.326 -20.780 -5.821 1.00 75.56 295 CYS A C 1
ATOM 2344 O O . CYS A 1 295 ? 15.324 -21.395 -5.435 1.00 75.56 295 CYS A O 1
ATOM 2346 N N . TYR A 1 296 ? 13.539 -21.262 -6.786 1.00 78.44 296 TYR A N 1
ATOM 2347 C CA . TYR A 1 296 ? 13.953 -22.400 -7.618 1.00 78.44 296 TYR A CA 1
ATOM 2348 C C . TYR A 1 296 ? 14.745 -21.899 -8.822 1.00 78.44 296 TYR A C 1
ATOM 2350 O O . TYR A 1 296 ? 14.331 -20.940 -9.463 1.00 78.44 296 TYR A O 1
ATOM 2358 N N . THR A 1 297 ? 15.837 -22.569 -9.175 1.00 74.69 297 THR A N 1
ATOM 2359 C CA . THR A 1 297 ? 16.640 -22.302 -10.375 1.00 74.69 297 THR A CA 1
ATOM 2360 C C . THR A 1 297 ? 16.234 -23.232 -11.524 1.00 74.69 297 THR A C 1
ATOM 2362 O O . THR A 1 297 ? 15.566 -24.256 -11.333 1.00 74.69 297 THR A O 1
ATOM 2365 N N . ASP A 1 298 ? 16.575 -22.875 -12.766 1.00 62.75 298 ASP A N 1
ATOM 2366 C CA . ASP A 1 298 ? 16.136 -23.593 -13.978 1.00 62.75 298 ASP A CA 1
ATOM 2367 C C . ASP A 1 298 ? 16.499 -25.093 -13.994 1.00 62.75 298 ASP A C 1
ATOM 2369 O O . ASP A 1 298 ? 15.749 -25.901 -14.544 1.00 62.75 298 ASP A O 1
ATOM 2373 N N . ASP A 1 299 ? 17.530 -25.510 -13.265 1.00 66.75 299 ASP A N 1
ATOM 2374 C CA . ASP A 1 299 ? 17.974 -26.900 -13.079 1.00 66.75 299 ASP A CA 1
ATOM 2375 C C . ASP A 1 299 ? 17.190 -27.705 -12.017 1.00 66.75 299 ASP A C 1
ATOM 2377 O O . ASP A 1 299 ? 17.618 -28.786 -11.620 1.00 66.75 299 ASP A O 1
ATOM 2381 N N . LYS A 1 300 ? 16.012 -27.226 -11.587 1.00 59.56 300 LYS A N 1
ATOM 2382 C CA . LYS A 1 300 ? 15.121 -27.851 -10.578 1.00 59.56 300 LYS A CA 1
ATOM 2383 C C . LYS A 1 300 ? 15.709 -27.905 -9.164 1.00 59.56 300 LYS A C 1
ATOM 2385 O O . LYS A 1 300 ? 15.088 -28.519 -8.298 1.00 59.56 300 LYS A O 1
ATOM 2390 N N . ASN A 1 301 ? 16.833 -27.243 -8.908 1.00 73.62 301 ASN A N 1
ATOM 2391 C CA . ASN A 1 301 ? 17.347 -27.068 -7.555 1.00 73.62 301 ASN A CA 1
ATOM 2392 C C . ASN A 1 301 ? 16.788 -25.780 -6.929 1.00 73.62 301 ASN A C 1
ATOM 2394 O O . ASN A 1 301 ? 16.309 -24.900 -7.643 1.00 73.62 301 ASN A O 1
ATOM 2398 N N . TRP A 1 302 ? 16.785 -25.677 -5.601 1.00 80.56 302 TRP A N 1
ATOM 2399 C CA . TRP A 1 302 ? 16.465 -24.425 -4.906 1.00 80.56 302 TRP A CA 1
ATOM 2400 C C . TRP A 1 302 ? 17.743 -23.795 -4.375 1.00 80.56 302 TRP A C 1
ATOM 2402 O O . TRP A 1 302 ? 18.697 -24.499 -4.040 1.00 80.56 302 TRP A O 1
ATOM 2412 N N . ASN A 1 303 ? 17.772 -22.470 -4.298 1.00 75.69 303 ASN A N 1
ATOM 2413 C CA . ASN A 1 303 ? 18.916 -21.762 -3.751 1.00 75.69 303 ASN A CA 1
ATOM 2414 C C . ASN A 1 303 ? 18.487 -20.436 -3.112 1.00 75.69 303 ASN A C 1
ATOM 2416 O O . ASN A 1 303 ? 17.417 -19.899 -3.408 1.00 75.69 303 ASN A O 1
ATOM 2420 N N . TYR A 1 304 ? 19.307 -19.935 -2.192 1.00 76.25 304 TYR A N 1
ATOM 2421 C CA . TYR A 1 304 ? 19.062 -18.665 -1.519 1.00 76.25 304 TYR A CA 1
ATOM 2422 C C . TYR A 1 304 ? 19.184 -17.502 -2.486 1.00 76.25 304 TYR A C 1
ATOM 2424 O O . TYR A 1 304 ? 19.917 -17.560 -3.471 1.00 76.25 304 TYR A O 1
ATOM 2432 N N . CYS A 1 305 ? 18.462 -16.443 -2.178 1.00 73.31 305 CYS A N 1
ATOM 2433 C CA . CYS A 1 305 ? 18.337 -15.286 -3.035 1.00 73.31 305 CYS A CA 1
ATOM 2434 C C . CYS A 1 305 ? 19.466 -14.287 -2.888 1.00 73.31 305 CYS A C 1
ATOM 2436 O O . CYS A 1 305 ? 19.948 -14.023 -1.785 1.00 73.31 305 CYS A O 1
ATOM 2438 N N . CYS A 1 306 ? 19.807 -13.679 -4.017 1.00 69.44 306 CYS A N 1
ATOM 2439 C CA . CYS A 1 306 ? 20.670 -12.519 -4.102 1.00 69.44 306 CYS A CA 1
ATOM 2440 C C . CYS A 1 306 ? 19.833 -11.258 -4.263 1.00 69.44 306 CYS A C 1
ATOM 2442 O O . CYS A 1 306 ? 19.029 -11.148 -5.184 1.00 69.44 306 CYS A O 1
ATOM 2444 N N . THR A 1 307 ? 20.008 -10.322 -3.333 1.00 54.44 307 THR A N 1
ATOM 2445 C CA . THR A 1 307 ? 19.217 -9.086 -3.255 1.00 54.44 307 THR A CA 1
ATOM 2446 C C . THR A 1 307 ? 19.917 -7.899 -3.913 1.00 54.44 307 THR A C 1
ATOM 2448 O O . THR A 1 307 ? 19.260 -6.907 -4.210 1.00 54.44 307 THR A O 1
ATOM 2451 N N . SER A 1 308 ? 21.228 -7.996 -4.158 1.00 56.12 308 SER A N 1
ATOM 2452 C CA . SER A 1 308 ? 22.022 -7.017 -4.906 1.00 56.12 308 SER A CA 1
ATOM 2453 C C . SER A 1 308 ? 23.319 -7.659 -5.423 1.00 56.12 308 SER A C 1
ATOM 2455 O O . SER A 1 308 ? 23.859 -8.562 -4.783 1.00 56.12 308 SER A O 1
ATOM 2457 N N . ASP A 1 309 ? 23.804 -7.171 -6.568 1.00 58.50 309 ASP A N 1
ATOM 2458 C CA . ASP A 1 309 ? 25.057 -7.581 -7.225 1.00 58.50 309 ASP A CA 1
ATOM 2459 C C . ASP A 1 309 ? 26.235 -6.644 -6.841 1.00 58.50 309 ASP A C 1
ATOM 2461 O O . ASP A 1 309 ? 27.229 -6.560 -7.562 1.00 58.50 309 ASP A O 1
ATOM 2465 N N . ASP A 1 310 ? 26.126 -5.883 -5.743 1.00 59.03 310 ASP A N 1
ATOM 2466 C CA . ASP A 1 310 ? 27.194 -4.984 -5.283 1.00 59.03 310 ASP A CA 1
ATOM 2467 C C . ASP A 1 310 ? 28.228 -5.678 -4.376 1.00 59.03 310 ASP A C 1
ATOM 2469 O O . ASP A 1 310 ? 27.961 -6.686 -3.720 1.00 59.03 310 ASP A O 1
ATOM 2473 N N . SER A 1 311 ? 29.438 -5.112 -4.314 1.00 68.44 311 SER A N 1
ATOM 2474 C CA . SER A 1 311 ? 30.559 -5.666 -3.540 1.00 68.44 311 SER A CA 1
ATOM 2475 C C . SER A 1 311 ? 30.367 -5.605 -2.017 1.00 68.44 311 SER A C 1
ATOM 2477 O O . SER A 1 311 ? 31.247 -6.053 -1.280 1.00 68.44 311 SER A O 1
ATOM 2479 N N . PHE A 1 312 ? 29.253 -5.052 -1.532 1.00 74.44 312 PHE A N 1
ATOM 2480 C CA . PHE A 1 312 ? 28.952 -4.883 -0.112 1.00 74.44 312 PHE A CA 1
ATOM 2481 C C . PHE A 1 312 ? 27.664 -5.595 0.314 1.00 74.44 312 PHE A C 1
ATOM 2483 O O . PHE A 1 312 ? 27.223 -5.435 1.454 1.00 74.44 312 PHE A O 1
ATOM 2490 N N . SER A 1 313 ? 27.083 -6.408 -0.564 1.00 72.75 313 SER A N 1
ATOM 2491 C CA . SER A 1 313 ? 25.839 -7.121 -0.316 1.00 72.75 313 SER A CA 1
ATOM 2492 C C . SER A 1 313 ? 26.098 -8.605 -0.150 1.00 72.75 313 SER A C 1
ATOM 2494 O O . SER A 1 313 ? 26.543 -9.306 -1.060 1.00 72.75 313 SER A O 1
ATOM 2496 N N . ALA A 1 314 ? 25.777 -9.098 1.038 1.00 72.06 314 ALA A N 1
ATOM 2497 C CA . ALA A 1 314 ? 25.727 -10.517 1.316 1.00 72.06 314 ALA A CA 1
ATOM 2498 C C . ALA A 1 314 ? 24.309 -11.049 1.060 1.00 72.06 314 ALA A C 1
ATOM 2500 O O . ALA A 1 314 ? 23.336 -10.293 0.964 1.00 72.06 314 ALA A O 1
ATOM 2501 N N . VAL A 1 315 ? 24.174 -12.372 0.986 1.00 69.06 315 VAL A N 1
ATOM 2502 C CA . VAL A 1 315 ? 22.858 -13.024 0.954 1.00 69.06 315 VAL A CA 1
ATOM 2503 C C . VAL A 1 315 ? 22.037 -12.650 2.199 1.00 69.06 315 VAL A C 1
ATOM 2505 O O . VAL A 1 315 ? 22.566 -12.154 3.196 1.00 69.06 315 VAL A O 1
ATOM 2508 N N . ASP A 1 316 ? 20.726 -12.886 2.156 1.00 69.44 316 ASP A N 1
ATOM 2509 C CA . ASP A 1 316 ? 19.806 -12.610 3.271 1.00 69.44 316 ASP A CA 1
ATOM 2510 C C . ASP A 1 316 ? 19.702 -11.127 3.683 1.00 69.44 316 ASP A C 1
ATOM 2512 O O . ASP A 1 316 ? 19.471 -10.825 4.853 1.00 69.44 316 ASP A O 1
ATOM 2516 N N . TYR A 1 317 ? 19.839 -10.192 2.732 1.00 64.75 317 TYR A N 1
ATOM 2517 C CA . TYR A 1 317 ? 19.774 -8.738 2.972 1.00 64.75 317 TYR A CA 1
ATOM 2518 C C . TYR A 1 317 ? 20.827 -8.211 3.963 1.00 64.75 317 TYR A C 1
ATOM 2520 O O . TYR A 1 317 ? 20.633 -7.156 4.572 1.00 64.75 317 TYR A O 1
ATOM 2528 N N . LYS A 1 318 ? 21.939 -8.930 4.159 1.00 74.81 318 LYS A N 1
ATOM 2529 C CA . LYS A 1 318 ? 23.009 -8.468 5.047 1.00 74.81 318 LYS A CA 1
ATOM 2530 C C . LYS A 1 318 ? 24.005 -7.590 4.303 1.00 74.81 318 LYS A C 1
ATOM 2532 O O . LYS A 1 318 ? 24.330 -7.836 3.146 1.00 74.81 318 LYS A O 1
ATOM 2537 N N . THR A 1 319 ? 24.543 -6.600 5.005 1.00 81.56 319 THR A N 1
ATOM 2538 C CA . THR A 1 319 ? 25.575 -5.707 4.474 1.00 81.56 319 THR A CA 1
ATOM 2539 C C . THR A 1 319 ? 26.948 -6.161 4.946 1.00 81.56 319 THR A C 1
ATOM 2541 O O . THR A 1 319 ? 27.164 -6.379 6.140 1.00 81.56 319 THR A O 1
ATOM 2544 N N . CYS A 1 320 ? 27.880 -6.301 4.013 1.00 81.06 320 CYS A N 1
ATOM 2545 C CA . CYS A 1 320 ? 29.286 -6.549 4.285 1.00 81.06 320 CYS A CA 1
ATOM 2546 C C . CYS A 1 320 ? 29.945 -5.310 4.890 1.00 81.06 320 CYS A C 1
ATOM 2548 O O . CYS A 1 320 ? 29.562 -4.173 4.607 1.00 81.06 320 CYS A O 1
ATOM 2550 N N . LYS A 1 321 ? 30.967 -5.515 5.715 1.00 84.88 321 LYS A N 1
ATOM 2551 C CA . LYS A 1 321 ? 31.749 -4.412 6.248 1.00 84.88 321 LYS A CA 1
ATOM 2552 C C . LYS A 1 321 ? 32.539 -3.722 5.133 1.00 84.88 321 LYS A C 1
ATOM 2554 O O . LYS A 1 321 ? 33.033 -4.405 4.234 1.00 84.88 321 LYS A O 1
ATOM 2559 N N . PRO A 1 322 ? 32.730 -2.394 5.219 1.00 82.38 322 PRO A N 1
ATOM 2560 C CA . PRO A 1 322 ? 33.515 -1.654 4.233 1.00 82.38 322 PRO A CA 1
ATOM 2561 C C . PRO A 1 322 ? 34.955 -2.162 4.066 1.00 82.38 322 PRO A C 1
ATOM 2563 O O . PRO A 1 322 ? 35.493 -2.118 2.965 1.00 82.38 322 PRO A O 1
ATOM 2566 N N . ASP A 1 323 ? 35.570 -2.656 5.144 1.00 85.88 323 ASP A N 1
ATOM 2567 C CA . ASP A 1 323 ? 36.936 -3.196 5.180 1.00 85.88 323 ASP A CA 1
ATOM 2568 C C . ASP A 1 323 ? 37.015 -4.693 4.838 1.00 85.88 323 ASP A C 1
ATOM 2570 O O . ASP A 1 323 ? 38.107 -5.246 4.724 1.00 85.88 323 ASP A O 1
ATOM 2574 N N . HIS A 1 324 ? 35.870 -5.349 4.642 1.00 86.31 324 HIS A N 1
ATOM 2575 C CA . HIS A 1 324 ? 35.798 -6.751 4.253 1.00 86.31 324 HIS A CA 1
ATOM 2576 C C . HIS A 1 324 ? 34.702 -6.969 3.199 1.00 86.31 324 HIS A C 1
ATOM 2578 O O . HIS A 1 324 ? 33.729 -7.683 3.467 1.00 86.31 324 HIS A O 1
ATOM 2584 N N . PRO A 1 325 ? 34.837 -6.367 2.001 1.00 83.94 325 PRO A N 1
ATOM 2585 C CA . PRO A 1 325 ? 33.866 -6.529 0.927 1.00 83.94 325 PRO A CA 1
ATOM 2586 C C . PRO A 1 325 ? 33.783 -7.984 0.456 1.00 83.94 325 PRO A C 1
ATOM 2588 O O . PRO A 1 325 ? 34.609 -8.841 0.800 1.00 83.94 325 PRO A O 1
ATOM 2591 N N . CYS A 1 326 ? 32.769 -8.260 -0.355 1.00 82.00 326 CYS A N 1
ATOM 2592 C CA . CYS A 1 326 ? 32.599 -9.544 -1.009 1.00 82.00 326 CYS A CA 1
ATOM 2593 C C . CYS A 1 326 ? 33.846 -9.934 -1.800 1.00 82.00 326 CYS A C 1
ATOM 2595 O O . CYS A 1 326 ? 34.287 -9.218 -2.696 1.00 82.00 326 CYS A O 1
ATOM 2597 N N . GLY A 1 327 ? 34.408 -11.092 -1.461 1.00 78.75 327 GLY A N 1
ATOM 2598 C CA . GLY A 1 327 ? 35.617 -11.606 -2.089 1.00 78.75 327 GLY A CA 1
ATOM 2599 C C . GLY A 1 327 ? 35.812 -13.090 -1.811 1.00 78.75 327 GLY A C 1
ATOM 2600 O O . GLY A 1 327 ? 35.126 -13.683 -0.980 1.00 78.75 327 GLY A O 1
ATOM 2601 N N . TYR A 1 328 ? 36.750 -13.706 -2.529 1.00 80.12 328 TYR A N 1
ATOM 2602 C CA . TYR A 1 328 ? 37.076 -15.120 -2.336 1.00 80.12 328 TYR A CA 1
ATOM 2603 C C . TYR A 1 328 ? 37.832 -15.358 -1.027 1.00 80.12 328 TYR A C 1
ATOM 2605 O O . TYR A 1 328 ? 37.656 -16.401 -0.407 1.00 80.12 328 TYR A O 1
ATOM 2613 N N . HIS A 1 329 ? 38.667 -14.404 -0.591 1.00 82.31 329 HIS A N 1
ATOM 2614 C CA . HIS A 1 329 ? 39.434 -14.467 0.666 1.00 82.31 329 HIS A CA 1
ATOM 2615 C C . HIS A 1 329 ? 40.064 -15.856 0.921 1.00 82.31 329 HIS A C 1
ATOM 2617 O O . HIS A 1 329 ? 39.974 -16.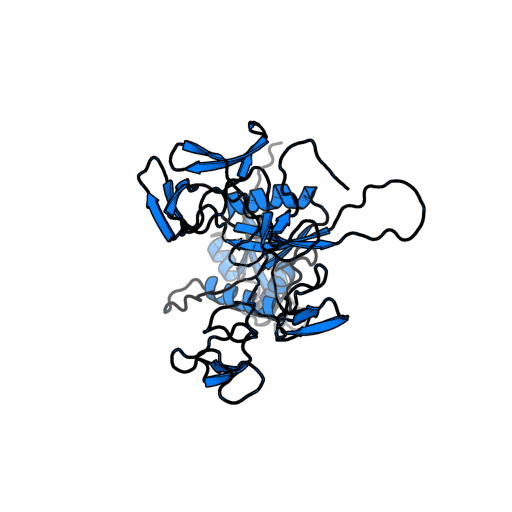420 2.010 1.00 82.31 329 HIS A O 1
ATOM 2623 N N . GLY A 1 330 ? 40.648 -16.451 -0.128 1.00 79.75 330 GLY A N 1
ATOM 2624 C CA . GLY A 1 330 ? 41.284 -17.775 -0.077 1.00 79.75 330 GLY A CA 1
ATOM 2625 C C . GLY A 1 330 ? 40.340 -18.987 -0.142 1.00 79.75 330 GLY A C 1
ATOM 2626 O O . GLY A 1 330 ? 40.766 -20.097 0.176 1.00 79.75 330 GLY A O 1
ATOM 2627 N N . LYS A 1 331 ? 39.073 -18.803 -0.526 1.00 79.12 331 LYS A N 1
ATOM 2628 C CA . LYS A 1 331 ? 38.065 -19.857 -0.749 1.00 79.12 331 LYS A CA 1
ATOM 2629 C C . LYS A 1 331 ? 37.627 -19.908 -2.215 1.00 79.12 331 LYS A C 1
ATOM 2631 O O . LYS A 1 331 ? 37.969 -19.033 -3.000 1.00 79.12 331 LYS A O 1
ATOM 2636 N N . ASP A 1 332 ? 36.870 -20.938 -2.580 1.00 76.06 332 ASP A N 1
ATOM 2637 C CA . ASP A 1 332 ? 36.249 -21.142 -3.900 1.00 76.06 332 ASP A CA 1
ATOM 2638 C C . ASP A 1 332 ? 34.842 -20.517 -4.018 1.00 76.06 332 ASP A C 1
ATOM 2640 O O . ASP A 1 332 ? 34.209 -20.568 -5.074 1.00 76.06 332 ASP A O 1
ATOM 2644 N N . TYR A 1 333 ? 34.361 -19.882 -2.949 1.00 68.75 333 TYR A N 1
ATOM 2645 C CA . TYR A 1 333 ? 33.109 -19.132 -2.887 1.00 68.75 333 TYR A CA 1
ATOM 2646 C C . TYR A 1 333 ? 33.354 -17.695 -2.419 1.00 68.75 333 TYR A C 1
ATOM 2648 O O . TYR A 1 333 ? 34.323 -17.422 -1.714 1.00 68.75 333 TYR A O 1
ATOM 2656 N N . LEU A 1 334 ? 32.455 -16.777 -2.788 1.00 78.31 334 LEU A N 1
ATOM 2657 C CA . LEU A 1 334 ? 32.493 -15.393 -2.318 1.00 78.31 334 LEU A CA 1
ATOM 2658 C C . LEU A 1 334 ? 31.821 -15.274 -0.948 1.00 78.31 334 LEU A C 1
ATOM 2660 O O . LEU A 1 334 ? 30.751 -15.844 -0.707 1.00 78.31 334 LEU A O 1
ATOM 2664 N N . TRP A 1 335 ? 32.430 -14.508 -0.055 1.00 86.38 335 TRP A N 1
ATOM 2665 C CA . T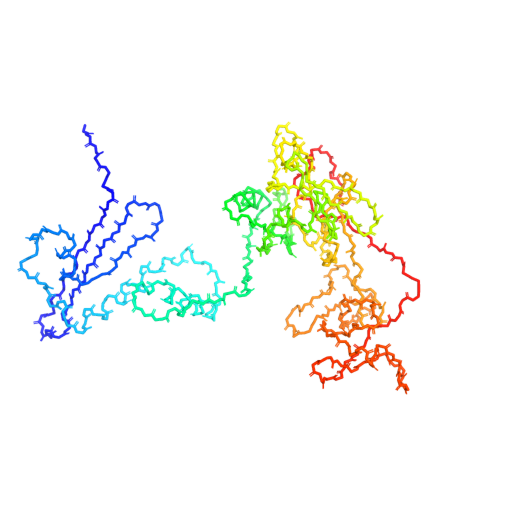RP A 1 335 ? 31.930 -14.259 1.294 1.00 86.38 335 TRP A CA 1
ATOM 2666 C C . TRP A 1 335 ? 32.462 -12.932 1.830 1.00 86.38 335 TRP A C 1
ATOM 2668 O O . TRP A 1 335 ? 33.391 -12.339 1.277 1.00 86.38 335 TRP A O 1
ATOM 2678 N N . CYS A 1 336 ? 31.840 -12.452 2.900 1.00 88.06 336 CYS A N 1
ATOM 2679 C CA . CYS A 1 336 ? 32.233 -11.234 3.582 1.00 88.06 336 CYS A CA 1
ATOM 2680 C C . CYS A 1 336 ? 31.931 -11.305 5.079 1.00 88.06 336 CYS A C 1
ATOM 2682 O O . CYS A 1 336 ? 31.102 -12.104 5.532 1.00 88.06 336 CYS A O 1
ATOM 2684 N N . TYR A 1 337 ? 32.590 -10.439 5.847 1.00 88.06 337 TYR A N 1
ATOM 2685 C CA . TYR A 1 337 ? 32.209 -10.182 7.229 1.00 88.06 337 TYR A CA 1
ATOM 2686 C C . TYR A 1 337 ? 31.118 -9.117 7.238 1.00 88.06 337 TYR A C 1
ATOM 2688 O O . TYR A 1 337 ? 31.286 -8.081 6.601 1.00 88.06 337 TYR A O 1
ATOM 2696 N N . THR A 1 338 ? 29.998 -9.352 7.910 1.00 86.31 338 THR A N 1
ATOM 2697 C CA . THR A 1 338 ? 28.843 -8.451 7.888 1.00 86.31 338 THR A CA 1
ATOM 2698 C C . THR A 1 338 ? 28.892 -7.424 9.017 1.00 86.31 338 THR A C 1
ATOM 2700 O O . THR A 1 338 ? 29.586 -7.581 10.026 1.00 86.31 338 THR A O 1
ATOM 2703 N N . THR A 1 339 ? 28.168 -6.319 8.841 1.00 85.06 339 THR A N 1
ATOM 2704 C CA . THR A 1 339 ? 28.120 -5.202 9.801 1.00 85.06 339 THR A CA 1
ATOM 2705 C C . THR A 1 339 ? 27.531 -5.596 11.156 1.00 85.06 339 THR A C 1
ATOM 2707 O O . THR A 1 339 ? 27.895 -5.003 12.167 1.00 85.06 339 THR A O 1
ATOM 2710 N N . ASP A 1 340 ? 26.702 -6.641 11.194 1.00 85.56 340 ASP A N 1
ATOM 2711 C CA . ASP A 1 340 ? 26.150 -7.250 12.413 1.00 85.56 340 ASP A CA 1
ATOM 2712 C C . ASP A 1 340 ? 27.142 -8.169 13.159 1.00 85.56 340 ASP A C 1
ATOM 2714 O O . ASP A 1 340 ? 26.781 -8.778 14.164 1.00 85.56 340 ASP A O 1
ATOM 2718 N N . GLY A 1 341 ? 28.390 -8.279 12.687 1.00 83.25 341 GLY A N 1
ATOM 2719 C CA . GLY A 1 341 ? 29.431 -9.089 13.323 1.00 83.25 341 GLY A CA 1
ATOM 2720 C C . GLY A 1 341 ? 29.339 -10.588 13.027 1.00 83.25 341 GLY A C 1
ATOM 2721 O O . GLY A 1 341 ? 29.926 -11.384 13.756 1.00 83.25 341 GLY A O 1
ATOM 2722 N N . SER A 1 342 ? 28.614 -10.985 11.978 1.00 85.81 342 SER A N 1
ATOM 2723 C CA . SER A 1 342 ? 28.567 -12.371 11.500 1.00 85.81 342 SER A CA 1
ATOM 2724 C C . SER A 1 342 ? 29.318 -12.561 10.176 1.00 85.81 342 SER A C 1
ATOM 2726 O O . SER A 1 342 ? 29.797 -11.614 9.561 1.00 85.81 342 SER A O 1
ATOM 2728 N N . TRP A 1 343 ? 29.489 -13.811 9.751 1.00 84.25 343 TRP A N 1
ATOM 2729 C CA . TRP A 1 343 ? 29.996 -14.129 8.417 1.00 84.25 343 TRP A CA 1
ATOM 2730 C C . TRP A 1 343 ? 28.826 -14.452 7.509 1.00 84.25 343 TRP A C 1
ATOM 2732 O O . TRP A 1 343 ? 27.919 -15.182 7.919 1.00 84.25 343 TRP A O 1
ATOM 2742 N N . ASN A 1 344 ? 28.859 -13.961 6.273 1.00 82.00 344 ASN A N 1
ATOM 2743 C CA . ASN A 1 344 ? 27.849 -14.343 5.304 1.00 82.00 344 ASN A CA 1
ATOM 2744 C C . ASN A 1 344 ? 28.415 -14.512 3.895 1.00 82.00 344 ASN A C 1
ATOM 2746 O O . ASN A 1 344 ? 29.459 -13.966 3.536 1.00 82.00 344 ASN A O 1
ATOM 2750 N N . TYR A 1 345 ? 27.725 -15.323 3.103 1.00 80.62 345 TYR A N 1
ATOM 2751 C CA . TYR A 1 345 ? 28.084 -15.546 1.714 1.00 80.62 345 TYR A CA 1
ATOM 2752 C C . TYR A 1 345 ? 27.692 -14.353 0.858 1.00 80.62 345 TYR A C 1
ATOM 2754 O O . TYR A 1 345 ? 26.684 -13.697 1.107 1.00 80.62 345 TYR A O 1
ATOM 2762 N N . CYS A 1 346 ? 28.465 -14.129 -0.190 1.00 76.12 346 CYS A N 1
ATOM 2763 C CA . CYS A 1 346 ? 28.191 -13.114 -1.187 1.00 76.12 346 CYS A CA 1
ATOM 2764 C C . CYS A 1 346 ? 27.626 -13.729 -2.460 1.00 76.12 346 CYS A C 1
ATOM 2766 O O . CYS A 1 346 ? 27.770 -14.927 -2.724 1.00 76.12 346 CYS A O 1
ATOM 2768 N N . CYS A 1 347 ? 26.991 -12.877 -3.250 1.00 70.12 347 CYS A N 1
ATOM 2769 C CA . CYS A 1 347 ? 26.453 -13.230 -4.552 1.00 70.12 347 CYS A CA 1
ATOM 2770 C C . CYS A 1 347 ? 27.573 -13.360 -5.586 1.00 70.12 347 CYS A C 1
ATOM 2772 O O . CYS A 1 347 ? 28.503 -12.558 -5.592 1.00 70.12 347 CYS A O 1
ATOM 2774 N N . LYS A 1 348 ? 27.514 -14.400 -6.429 1.00 61.75 348 LYS A N 1
ATOM 2775 C CA . LYS A 1 348 ? 28.526 -14.654 -7.464 1.00 61.75 348 LYS A CA 1
ATOM 2776 C C . LYS A 1 348 ? 28.427 -13.640 -8.606 1.00 61.75 348 LYS A C 1
ATOM 2778 O O . LYS A 1 348 ? 27.342 -13.447 -9.152 1.00 61.75 348 LYS A O 1
ATOM 2783 N N . ASP A 1 349 ? 29.573 -13.066 -8.986 1.00 55.06 349 ASP A N 1
ATOM 2784 C CA . ASP A 1 349 ? 29.728 -12.164 -10.132 1.00 55.06 349 ASP A CA 1
ATOM 2785 C C . ASP A 1 349 ? 29.044 -12.704 -11.393 1.00 55.06 349 ASP A C 1
ATOM 2787 O O . ASP A 1 349 ? 29.302 -13.825 -11.841 1.00 55.06 349 ASP A O 1
ATOM 2791 N N . ALA A 1 350 ? 28.225 -11.856 -12.013 1.00 42.44 350 ALA A N 1
ATOM 2792 C CA . ALA A 1 350 ? 27.723 -12.054 -13.362 1.00 42.44 350 ALA A CA 1
ATOM 2793 C C . ALA A 1 350 ? 28.456 -11.114 -14.319 1.00 42.44 350 ALA A C 1
ATOM 2795 O O . ALA A 1 350 ? 27.941 -10.065 -14.707 1.00 42.44 350 ALA A O 1
ATOM 2796 N N . LEU A 1 351 ? 29.651 -11.507 -14.751 1.00 33.28 351 LEU A N 1
ATOM 2797 C CA . LEU A 1 351 ? 30.113 -11.045 -16.052 1.00 33.28 351 LEU A CA 1
ATOM 2798 C C . LEU A 1 351 ? 29.158 -11.644 -17.098 1.00 33.28 351 LEU A C 1
ATOM 2800 O O . LEU A 1 351 ? 29.013 -12.862 -17.168 1.00 33.28 351 LEU A O 1
ATOM 2804 N N . MET A 1 352 ? 28.519 -10.761 -17.877 1.00 35.03 352 MET A N 1
ATOM 2805 C CA . MET A 1 352 ? 27.495 -10.995 -18.918 1.00 35.03 352 MET A CA 1
ATOM 2806 C C . MET A 1 352 ? 26.021 -10.891 -18.461 1.00 35.03 352 MET A C 1
ATOM 2808 O O . MET A 1 352 ? 25.226 -11.816 -18.618 1.00 35.03 352 MET A O 1
ATOM 2812 N N . GLY A 1 353 ? 25.622 -9.735 -17.919 1.00 35.69 353 GLY A N 1
ATOM 2813 C CA . GLY A 1 353 ? 24.226 -9.435 -17.578 1.00 35.69 353 GLY A CA 1
ATOM 2814 C C . GLY A 1 353 ? 23.396 -8.949 -18.771 1.00 35.69 353 GLY A C 1
ATOM 2815 O O . GLY A 1 353 ? 23.450 -7.778 -19.132 1.00 35.69 353 GLY A O 1
ATOM 2816 N N . GLY A 1 354 ? 22.568 -9.826 -19.340 1.00 40.81 354 GLY A N 1
ATOM 2817 C CA . GLY A 1 354 ? 21.387 -9.409 -20.097 1.00 40.81 354 GLY A CA 1
ATOM 2818 C C . GLY A 1 354 ? 20.227 -9.159 -19.132 1.00 40.81 354 GLY A C 1
ATOM 2819 O O . GLY A 1 354 ? 19.787 -10.084 -18.448 1.00 40.81 354 GLY A O 1
ATOM 2820 N N . SER A 1 355 ? 19.725 -7.927 -19.049 1.00 49.44 355 SER A N 1
ATOM 2821 C CA . SER A 1 355 ? 18.545 -7.624 -18.236 1.00 49.44 355 SER A CA 1
ATOM 2822 C C . SER A 1 355 ? 17.285 -8.197 -18.890 1.00 49.44 355 SER A C 1
ATOM 2824 O O . SER A 1 355 ? 16.901 -7.753 -19.969 1.00 49.44 355 SER A O 1
ATOM 2826 N N . ARG A 1 356 ? 16.590 -9.144 -18.244 1.00 54.62 356 ARG A N 1
ATOM 2827 C CA . ARG A 1 356 ? 15.209 -9.482 -18.623 1.00 54.62 356 ARG A CA 1
ATOM 2828 C C . ARG A 1 356 ? 14.247 -8.447 -18.042 1.00 54.62 356 ARG A C 1
ATOM 2830 O O . ARG A 1 356 ? 14.322 -8.111 -16.856 1.00 54.62 356 ARG A O 1
ATOM 2837 N N . SER A 1 357 ? 13.349 -7.953 -18.885 1.00 61.62 357 SER A N 1
ATOM 2838 C CA . SER A 1 357 ? 12.204 -7.127 -18.508 1.00 61.62 357 SER A CA 1
ATOM 2839 C C . SER A 1 357 ? 10.921 -7.953 -18.597 1.00 61.62 357 SER A C 1
ATOM 2841 O O . SER A 1 357 ? 10.834 -8.938 -19.338 1.00 61.62 357 SER A O 1
ATOM 2843 N N . GLY A 1 358 ? 9.914 -7.579 -17.816 1.00 62.22 358 GLY A N 1
ATOM 2844 C CA . GLY A 1 358 ? 8.590 -8.182 -17.901 1.00 62.22 358 GLY A CA 1
ATOM 2845 C C . GLY A 1 358 ? 7.496 -7.126 -17.877 1.00 62.22 358 GLY A C 1
ATOM 2846 O O . GLY A 1 358 ? 7.612 -6.121 -17.179 1.00 62.22 358 GLY A O 1
ATOM 2847 N N . ARG A 1 359 ? 6.422 -7.366 -18.638 1.00 78.00 359 ARG A N 1
ATOM 2848 C CA . ARG A 1 359 ? 5.218 -6.528 -18.585 1.00 78.00 359 ARG A CA 1
ATOM 2849 C C . ARG A 1 359 ? 4.490 -6.737 -17.267 1.00 78.00 359 ARG A C 1
ATOM 2851 O O . ARG A 1 359 ? 4.305 -7.875 -16.838 1.00 78.00 359 ARG A O 1
ATOM 2858 N N . CYS A 1 360 ? 4.059 -5.648 -16.655 1.00 80.06 360 CYS A N 1
ATOM 2859 C CA . CYS A 1 360 ? 3.321 -5.662 -15.401 1.00 80.06 360 CYS A CA 1
ATOM 2860 C C . CYS A 1 360 ? 1.886 -6.166 -15.565 1.00 80.06 360 CYS A C 1
ATOM 2862 O O . CYS A 1 360 ? 1.334 -6.134 -16.667 1.00 80.06 360 CYS A O 1
ATOM 2864 N N . VAL A 1 361 ? 1.290 -6.671 -14.475 1.00 65.19 361 VAL A N 1
ATOM 2865 C CA . VAL A 1 361 ? -0.163 -6.927 -14.427 1.00 65.19 361 VAL A CA 1
ATOM 2866 C C . VAL A 1 361 ? -0.869 -5.639 -14.852 1.00 65.19 361 VAL A C 1
ATOM 2868 O O . VAL A 1 361 ? -0.424 -4.566 -14.478 1.00 65.19 361 VAL A O 1
ATOM 2871 N N . ARG A 1 362 ? -1.926 -5.677 -15.663 1.00 59.69 362 ARG A N 1
ATOM 2872 C CA . ARG A 1 362 ? -2.597 -4.427 -16.050 1.00 59.69 362 ARG A CA 1
ATOM 2873 C C . ARG A 1 362 ? -3.408 -3.863 -14.881 1.00 59.69 362 ARG A C 1
ATOM 2875 O O . ARG A 1 362 ? -4.440 -4.423 -14.528 1.00 59.69 362 ARG A O 1
ATOM 2882 N N . GLY A 1 363 ? -2.983 -2.721 -14.341 1.00 51.66 363 GLY A N 1
ATOM 2883 C CA . GLY A 1 363 ? -3.915 -1.718 -13.814 1.00 51.66 363 GLY A CA 1
ATOM 2884 C C . GLY A 1 363 ? -4.605 -1.024 -14.994 1.00 51.66 363 GLY A C 1
ATOM 2885 O O . GLY A 1 363 ? -3.994 -0.906 -16.054 1.00 51.66 363 GLY A O 1
ATOM 2886 N N . HIS A 1 364 ? -5.878 -0.641 -14.863 1.00 45.38 364 HIS A N 1
ATOM 2887 C CA . HIS A 1 364 ? -6.711 -0.144 -15.971 1.00 45.38 364 HIS A CA 1
ATOM 2888 C C . HIS A 1 364 ? -5.999 0.876 -16.878 1.00 45.38 364 HIS A C 1
ATOM 2890 O O . HIS A 1 364 ? -5.865 2.045 -16.535 1.00 45.38 364 HIS A O 1
ATOM 2896 N N . ALA A 1 365 ? -5.613 0.458 -18.081 1.00 33.28 365 ALA A N 1
ATOM 2897 C CA . ALA A 1 365 ? -5.213 1.355 -19.156 1.00 33.28 365 ALA A CA 1
ATOM 2898 C C . ALA A 1 365 ? -5.810 0.837 -20.471 1.00 33.28 365 ALA A C 1
ATOM 2900 O O . ALA A 1 365 ? -5.300 -0.125 -21.035 1.00 33.28 365 ALA A O 1
ATOM 2901 N N . LEU A 1 366 ? -6.913 1.493 -20.865 1.00 33.06 366 LEU A N 1
ATOM 2902 C CA . LEU A 1 366 ? -7.564 1.578 -22.184 1.00 33.06 366 LEU A CA 1
ATOM 2903 C C . LEU A 1 366 ? -7.980 0.284 -22.937 1.00 33.06 366 LEU A C 1
ATOM 2905 O O . LEU A 1 366 ? -7.372 -0.774 -22.793 1.00 33.06 366 LEU A O 1
ATOM 2909 N N . PRO A 1 367 ? -9.077 0.344 -23.728 1.00 32.56 367 PRO A N 1
ATOM 2910 C CA . PRO A 1 367 ? -9.643 -0.804 -24.420 1.00 32.56 367 PRO A CA 1
ATOM 2911 C C . PRO A 1 367 ? -8.813 -1.137 -25.660 1.00 32.56 367 PRO A C 1
ATOM 2913 O O . PRO A 1 367 ? -8.522 -0.268 -26.475 1.00 32.56 367 PRO A O 1
ATOM 2916 N N . GLY A 1 368 ? -8.514 -2.421 -25.825 1.00 32.44 368 GLY A N 1
ATOM 2917 C CA . GLY A 1 368 ? -7.832 -2.932 -27.007 1.00 32.44 368 GLY A CA 1
ATOM 2918 C C . GLY A 1 368 ? -6.393 -3.305 -26.703 1.00 32.44 368 GLY A C 1
ATOM 2919 O O . GLY A 1 368 ? -5.507 -2.472 -26.742 1.00 32.44 368 GLY A O 1
ATOM 2920 N N . GLU A 1 369 ? -6.216 -4.578 -26.355 1.00 27.53 369 GLU A N 1
ATOM 2921 C CA . GLU A 1 369 ? -5.064 -5.441 -26.655 1.00 27.53 369 GLU A CA 1
ATOM 2922 C C . GLU A 1 369 ? -4.871 -6.416 -25.501 1.00 27.53 369 GLU A C 1
ATOM 2924 O O . GLU A 1 369 ? -3.937 -6.313 -24.714 1.00 27.53 369 GLU A O 1
ATOM 2929 N N . MET A 1 370 ? -5.773 -7.386 -25.364 1.00 26.41 370 MET A N 1
ATOM 2930 C CA . MET A 1 370 ? -5.319 -8.692 -24.890 1.00 26.41 370 MET A CA 1
ATOM 2931 C C . MET A 1 370 ? -4.373 -9.250 -25.957 1.00 26.41 370 MET A C 1
ATOM 2933 O O . MET A 1 370 ? -4.758 -9.301 -27.125 1.00 26.41 370 MET A O 1
ATOM 2937 N N . PRO A 1 371 ? -3.202 -9.756 -25.561 1.00 26.66 371 PRO A N 1
ATOM 2938 C CA . PRO A 1 371 ? -2.788 -11.018 -26.134 1.00 26.66 371 PRO A CA 1
ATOM 2939 C C . PRO A 1 371 ? -2.517 -12.032 -25.023 1.00 26.66 371 PRO A C 1
ATOM 2941 O O . PRO A 1 371 ? -1.617 -11.839 -24.210 1.00 26.66 371 PRO A O 1
ATOM 2944 N N . ILE A 1 372 ? -3.381 -13.055 -25.039 1.00 31.36 372 ILE A N 1
ATOM 2945 C CA . ILE A 1 372 ? -3.138 -14.497 -24.839 1.00 31.36 372 ILE A CA 1
ATOM 2946 C C . ILE A 1 372 ? -2.226 -14.894 -23.672 1.00 31.36 372 ILE A C 1
ATOM 2948 O O . ILE A 1 372 ? -0.995 -14.682 -23.757 1.00 31.36 372 ILE A O 1
#